Protein AF-A0A2H0ECZ4-F1 (afdb_monomer)

Nearest PDB structures (foldseek):
  2b0h-assembly1_A  TM=3.597E-01  e=2.717E+00  Mus musculus
  8j07-assembly1_3  TM=2.402E-01  e=1.948E+00  Homo sapiens

pLDDT: mean 87.74, std 18.05, range [35.03, 98.81]

Structure (mmCIF, N/CA/C/O backbone):
data_AF-A0A2H0ECZ4-F1
#
_entry.id   AF-A0A2H0ECZ4-F1
#
loop_
_atom_site.group_PDB
_atom_site.id
_atom_site.type_symbol
_atom_site.label_atom_id
_atom_site.label_alt_id
_atom_site.label_comp_id
_atom_site.label_asym_id
_atom_site.label_entity_id
_atom_site.label_seq_id
_atom_site.pdbx_PDB_ins_code
_atom_site.Cartn_x
_atom_site.Cartn_y
_atom_site.Cartn_z
_atom_site.occupancy
_atom_site.B_iso_or_equiv
_atom_site.auth_seq_id
_atom_site.auth_comp_id
_atom_site.auth_asym_id
_atom_site.auth_atom_id
_atom_site.pdbx_PDB_model_num
ATOM 1 N N . MET A 1 1 ? 67.655 -24.916 -6.427 1.00 37.91 1 MET A N 1
ATOM 2 C CA . MET A 1 1 ? 67.517 -23.651 -7.180 1.00 37.91 1 MET A CA 1
ATOM 3 C C . MET A 1 1 ? 66.169 -23.664 -7.877 1.00 37.91 1 MET A C 1
ATOM 5 O O . MET A 1 1 ? 65.792 -24.686 -8.427 1.00 37.91 1 MET A O 1
ATOM 9 N N . SER A 1 2 ? 65.439 -22.562 -7.736 1.00 39.56 2 SER A N 1
ATOM 10 C CA . SER A 1 2 ? 64.069 -22.314 -8.199 1.00 39.56 2 SER A CA 1
ATOM 11 C C . SER A 1 2 ? 63.880 -22.503 -9.713 1.00 39.56 2 SER A C 1
ATOM 13 O O . SER A 1 2 ? 64.784 -22.144 -10.469 1.00 39.56 2 SER A O 1
ATOM 15 N N . LYS A 1 3 ? 62.696 -22.973 -10.143 1.00 39.91 3 LYS A N 1
ATOM 16 C CA . LYS A 1 3 ? 61.715 -22.169 -10.910 1.00 39.91 3 LYS A CA 1
ATOM 17 C C . LYS A 1 3 ? 60.450 -22.973 -11.254 1.00 39.91 3 LYS A C 1
ATOM 19 O O . LYS A 1 3 ? 60.480 -23.941 -12.002 1.00 39.91 3 LYS A O 1
ATOM 24 N N . ILE A 1 4 ? 59.344 -22.500 -10.686 1.00 47.25 4 ILE A N 1
ATOM 25 C CA . ILE A 1 4 ? 57.951 -22.719 -11.090 1.00 47.25 4 ILE A CA 1
ATOM 26 C C . ILE A 1 4 ? 57.737 -22.130 -12.491 1.00 47.25 4 ILE A C 1
ATOM 28 O O . ILE A 1 4 ? 58.221 -21.028 -12.749 1.00 47.25 4 ILE A O 1
ATOM 32 N N . LEU A 1 5 ? 56.937 -22.780 -13.345 1.00 36.31 5 LEU A N 1
ATOM 33 C CA . LEU A 1 5 ? 56.118 -22.037 -14.304 1.00 36.31 5 LEU A CA 1
ATOM 34 C C . LEU A 1 5 ? 54.786 -22.742 -14.588 1.00 36.31 5 LEU A C 1
ATOM 36 O O . LEU A 1 5 ? 54.723 -23.871 -15.064 1.00 36.31 5 LEU A O 1
ATOM 40 N N . VAL A 1 6 ? 53.741 -22.015 -14.211 1.00 42.28 6 VAL A N 1
ATOM 41 C CA . VAL A 1 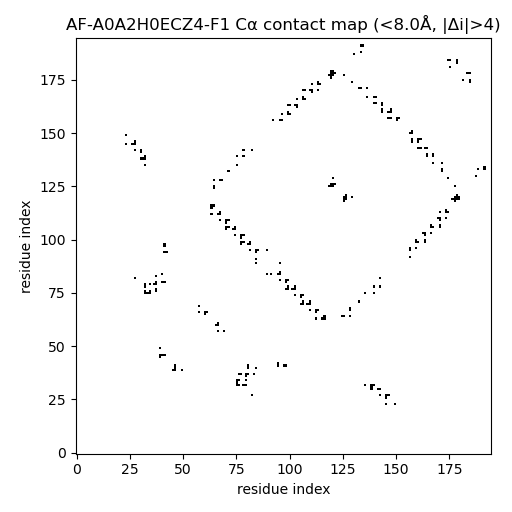6 ? 52.310 -22.279 -14.327 1.00 42.28 6 VAL A CA 1
ATOM 42 C C . VAL A 1 6 ? 51.869 -22.081 -15.774 1.00 42.28 6 VAL A C 1
ATOM 44 O O . VAL A 1 6 ? 52.218 -21.067 -16.371 1.00 42.28 6 VAL A O 1
ATOM 47 N N . LEU A 1 7 ? 51.048 -22.991 -16.301 1.00 35.03 7 LEU A N 1
ATOM 48 C CA . LEU A 1 7 ? 50.261 -22.785 -17.520 1.00 35.03 7 LEU A CA 1
ATOM 49 C C . LEU A 1 7 ? 48.980 -23.632 -17.452 1.00 35.03 7 LEU A C 1
ATOM 51 O O . LEU A 1 7 ? 48.907 -24.726 -17.997 1.00 35.03 7 LEU A O 1
ATOM 55 N N . VAL A 1 8 ? 47.960 -23.111 -16.768 1.00 40.06 8 VAL A N 1
ATOM 56 C CA . VAL A 1 8 ? 46.558 -23.434 -17.068 1.00 40.06 8 VAL A CA 1
ATOM 57 C C . VAL A 1 8 ? 45.810 -22.112 -17.086 1.00 40.06 8 VAL A C 1
ATOM 59 O O . VAL A 1 8 ? 45.436 -21.561 -16.054 1.00 40.06 8 VAL A O 1
ATOM 62 N N . SER A 1 9 ? 45.683 -21.563 -18.285 1.00 38.84 9 SER A N 1
ATOM 63 C CA . SER A 1 9 ? 44.844 -20.419 -18.588 1.00 38.84 9 SER A CA 1
ATOM 64 C C . SER A 1 9 ? 43.522 -20.900 -19.188 1.00 38.84 9 SER A C 1
ATOM 66 O O . SER A 1 9 ? 43.500 -21.793 -20.029 1.00 38.84 9 SER A O 1
ATOM 68 N N . LEU A 1 10 ? 42.452 -20.210 -18.777 1.00 40.28 10 LEU A N 1
ATOM 69 C CA . LEU A 1 10 ? 41.193 -19.998 -19.501 1.00 40.28 10 LEU A CA 1
ATOM 70 C C . LEU A 1 10 ? 40.242 -21.196 -19.640 1.00 40.28 10 LEU A C 1
ATOM 72 O O . LEU A 1 10 ? 40.351 -21.973 -20.578 1.00 40.28 10 LEU A O 1
ATOM 76 N N . LEU A 1 11 ? 39.231 -21.245 -18.759 1.00 39.47 11 LEU A N 1
ATOM 77 C CA . LEU A 1 11 ? 37.794 -21.337 -19.107 1.00 39.47 11 LEU A CA 1
ATOM 78 C C . LEU A 1 11 ? 36.940 -21.465 -17.827 1.00 39.47 11 LEU A C 1
ATOM 80 O O . LEU A 1 11 ? 36.331 -22.493 -17.555 1.00 39.47 11 LEU A O 1
ATOM 84 N N . ALA A 1 12 ? 36.901 -20.414 -17.008 1.00 44.50 12 ALA A N 1
ATOM 85 C CA . ALA A 1 12 ? 35.946 -20.325 -15.899 1.00 44.50 12 ALA A CA 1
ATOM 86 C C . ALA A 1 12 ? 35.629 -18.861 -15.565 1.00 44.50 12 ALA A C 1
ATOM 88 O O . ALA A 1 12 ? 35.718 -18.431 -14.422 1.00 44.50 12 ALA A O 1
ATOM 89 N N . ILE A 1 13 ? 35.299 -18.060 -16.577 1.00 49.16 13 ILE A N 1
ATOM 90 C CA . ILE A 1 13 ? 34.756 -16.715 -16.371 1.00 49.16 13 ILE A CA 1
ATOM 91 C C . ILE A 1 13 ? 33.494 -16.646 -17.219 1.00 49.16 13 ILE A C 1
ATOM 93 O O . ILE A 1 13 ? 33.558 -16.443 -18.425 1.00 49.16 13 ILE A O 1
ATOM 97 N N . GLY A 1 14 ? 32.351 -16.931 -16.602 1.00 45.91 14 GLY A N 1
ATOM 98 C CA . GLY A 1 14 ? 31.070 -16.910 -17.309 1.00 45.91 14 GLY A CA 1
ATOM 99 C C . GLY A 1 14 ? 29.890 -17.564 -16.597 1.00 45.91 14 GLY A C 1
ATOM 100 O O . GLY A 1 14 ? 28.790 -17.513 -17.128 1.00 45.91 14 GLY A O 1
ATOM 101 N N . PHE A 1 15 ? 30.072 -18.157 -15.411 1.00 47.41 15 PHE A N 1
ATOM 102 C CA . PHE A 1 15 ? 28.993 -18.884 -14.723 1.00 47.41 15 PHE A CA 1
ATOM 103 C C . PHE A 1 15 ? 28.692 -18.385 -13.303 1.00 47.41 15 PHE A C 1
ATOM 105 O O . PHE A 1 15 ? 28.334 -19.164 -12.432 1.00 47.41 15 PHE A O 1
ATOM 112 N N . TRP A 1 16 ? 28.871 -17.089 -13.040 1.00 46.25 16 TRP A N 1
ATOM 113 C CA . TRP A 1 16 ? 28.480 -16.494 -11.750 1.00 46.25 16 TRP A CA 1
ATOM 114 C C . TRP A 1 16 ? 27.462 -15.353 -11.881 1.00 46.25 16 TRP A C 1
ATOM 116 O O . TRP A 1 16 ? 26.845 -14.981 -10.893 1.00 46.25 16 TRP A O 1
ATOM 126 N N . ALA A 1 17 ? 27.217 -14.831 -13.089 1.00 43.97 17 ALA A N 1
ATOM 127 C CA . ALA A 1 17 ? 26.269 -13.730 -13.292 1.00 43.97 17 ALA A CA 1
ATOM 128 C C . ALA A 1 17 ? 24.815 -14.188 -13.533 1.00 43.97 17 ALA A C 1
ATOM 130 O O . ALA A 1 17 ? 23.900 -13.373 -13.481 1.00 43.97 17 ALA A O 1
ATOM 131 N N . THR A 1 18 ? 24.574 -15.478 -13.793 1.00 49.78 18 THR A N 1
ATOM 132 C CA . THR A 1 18 ? 23.226 -15.996 -14.093 1.00 49.78 18 THR A CA 1
ATOM 133 C C . THR A 1 18 ? 22.427 -16.381 -12.847 1.00 49.78 18 THR A C 1
ATOM 135 O O . THR A 1 18 ? 21.200 -16.379 -12.895 1.00 49.78 18 THR A O 1
ATOM 138 N N . THR A 1 19 ? 23.081 -16.682 -11.721 1.00 53.81 19 THR A N 1
ATOM 139 C CA . THR A 1 19 ? 22.397 -17.156 -10.506 1.00 53.81 19 THR A CA 1
ATOM 140 C C . THR A 1 19 ? 21.705 -16.028 -9.742 1.00 53.81 19 THR A C 1
ATOM 142 O O . THR A 1 19 ? 20.578 -16.213 -9.295 1.00 53.81 19 THR A O 1
ATOM 145 N N . ALA A 1 20 ? 22.310 -14.840 -9.649 1.00 53.06 20 ALA A N 1
ATOM 146 C CA . ALA A 1 20 ? 21.723 -13.706 -8.926 1.00 53.06 20 ALA A CA 1
ATOM 147 C C . ALA A 1 20 ? 20.396 -13.230 -9.547 1.00 53.06 20 ALA A C 1
ATOM 149 O O . ALA A 1 20 ? 19.421 -13.012 -8.832 1.00 53.06 20 ALA A O 1
ATOM 150 N N . SER A 1 21 ? 20.322 -13.148 -10.883 1.00 53.09 21 SER A N 1
ATOM 151 C CA . SER A 1 21 ? 19.085 -12.756 -11.575 1.00 53.09 21 SER A CA 1
ATOM 152 C C . SER A 1 21 ? 17.978 -13.806 -11.440 1.00 53.09 21 SER A C 1
ATOM 154 O O . SER A 1 21 ? 16.806 -13.438 -11.423 1.00 53.09 21 SER A O 1
ATOM 156 N N . ALA A 1 22 ? 18.327 -15.094 -11.343 1.00 51.78 22 ALA A N 1
ATOM 157 C CA . ALA A 1 22 ? 17.354 -16.165 -11.135 1.00 51.78 22 ALA A CA 1
ATOM 158 C C . ALA A 1 22 ? 16.812 -16.167 -9.695 1.00 51.78 22 ALA A C 1
ATOM 160 O O . ALA A 1 22 ? 15.609 -16.317 -9.503 1.00 51.78 22 ALA A O 1
ATOM 161 N N . LEU A 1 23 ? 17.670 -15.917 -8.699 1.00 52.53 23 LEU A N 1
ATOM 162 C CA . LEU A 1 23 ? 17.280 -15.823 -7.287 1.00 52.53 23 LEU A CA 1
ATOM 163 C C . LEU A 1 23 ? 16.403 -14.593 -7.004 1.00 52.53 23 LEU A C 1
ATOM 165 O O . LEU A 1 23 ? 15.364 -14.724 -6.359 1.00 52.53 23 LEU A O 1
ATOM 169 N N . ALA A 1 24 ? 16.757 -13.425 -7.551 1.00 51.59 24 ALA A N 1
ATOM 170 C CA . ALA A 1 24 ? 15.953 -12.208 -7.409 1.00 51.59 24 ALA A CA 1
ATOM 171 C C . ALA A 1 24 ? 14.570 -12.341 -8.078 1.00 51.59 24 ALA A C 1
ATOM 173 O O . ALA A 1 24 ? 13.565 -11.875 -7.545 1.00 51.59 24 ALA A O 1
ATOM 174 N N . GLN A 1 25 ? 14.502 -13.020 -9.230 1.00 48.91 25 GLN A N 1
ATOM 175 C CA . GLN A 1 25 ? 13.243 -13.284 -9.932 1.00 48.91 25 GLN A CA 1
ATOM 176 C C . GLN A 1 25 ? 12.386 -14.358 -9.238 1.00 48.91 25 GLN A C 1
ATOM 178 O O . GLN A 1 25 ? 11.159 -14.312 -9.318 1.00 48.91 25 GLN A O 1
ATOM 183 N N . GLU A 1 26 ? 12.997 -15.309 -8.524 1.00 51.41 26 GLU A N 1
ATOM 184 C CA . GLU A 1 26 ? 12.265 -16.272 -7.698 1.00 51.41 26 GLU A CA 1
ATOM 185 C C . GLU A 1 26 ? 11.648 -15.597 -6.458 1.00 51.41 26 GLU A C 1
ATOM 187 O O . GLU A 1 26 ? 10.490 -15.871 -6.130 1.00 51.41 26 GLU A O 1
ATOM 192 N N . GLN A 1 27 ? 12.376 -14.679 -5.810 1.00 50.38 27 GLN A N 1
ATOM 193 C CA . GLN A 1 27 ? 11.920 -13.954 -4.616 1.00 50.38 27 GLN A CA 1
ATOM 194 C C . GLN A 1 27 ? 10.741 -13.006 -4.883 1.00 50.38 27 GLN A C 1
ATOM 196 O O . GLN A 1 27 ? 9.752 -13.068 -4.151 1.00 50.38 27 GLN A O 1
ATOM 201 N N . THR A 1 28 ? 10.759 -12.198 -5.953 1.00 53.81 28 THR A N 1
ATOM 202 C CA . THR A 1 28 ? 9.617 -11.315 -6.279 1.00 53.81 28 THR A CA 1
ATOM 203 C C . THR A 1 28 ? 8.340 -12.104 -6.578 1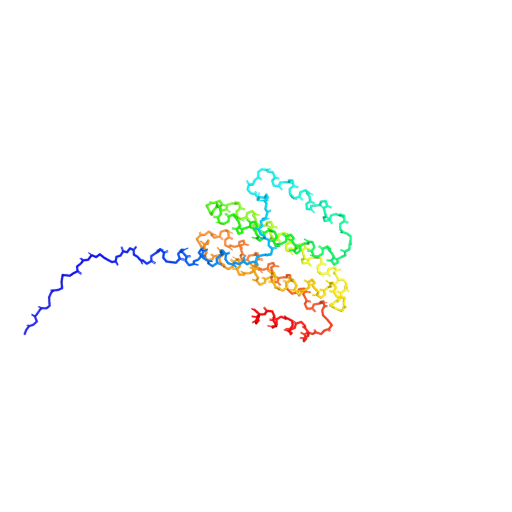.00 53.81 28 THR A C 1
ATOM 205 O O . THR A 1 28 ? 7.245 -11.703 -6.170 1.00 53.81 28 THR A O 1
ATOM 208 N N . SER A 1 29 ? 8.464 -13.261 -7.239 1.00 56.28 29 SER A N 1
ATOM 209 C CA . SER A 1 29 ? 7.317 -14.091 -7.623 1.00 56.28 29 SER A CA 1
ATOM 210 C C . SER A 1 29 ? 6.544 -14.649 -6.418 1.00 56.28 29 SER A C 1
ATOM 212 O O . SER A 1 29 ? 5.327 -14.824 -6.513 1.00 56.28 29 SER A O 1
ATOM 214 N N . LYS A 1 30 ? 7.196 -14.830 -5.259 1.00 73.12 30 LYS A N 1
ATOM 215 C CA . LYS A 1 30 ? 6.608 -15.462 -4.062 1.00 73.12 30 LYS A CA 1
ATOM 216 C C . LYS A 1 30 ? 5.829 -14.522 -3.141 1.00 73.12 30 LYS A C 1
ATOM 218 O O . LYS A 1 30 ? 5.093 -15.013 -2.289 1.00 73.12 30 LYS A O 1
ATOM 223 N N . VAL A 1 31 ? 5.932 -13.200 -3.311 1.00 85.56 31 VAL A N 1
ATOM 224 C CA . VAL A 1 31 ? 5.189 -12.259 -2.453 1.00 85.56 31 VAL A CA 1
ATOM 225 C C . VAL A 1 31 ? 3.688 -12.357 -2.745 1.00 85.56 31 VAL A C 1
ATOM 227 O O . VAL A 1 31 ? 3.242 -11.970 -3.831 1.00 85.56 31 VAL A O 1
ATOM 230 N N . ASP A 1 32 ? 2.909 -12.871 -1.792 1.00 91.69 32 ASP A N 1
ATOM 231 C CA . ASP A 1 32 ? 1.447 -12.923 -1.874 1.00 91.69 32 ASP A CA 1
ATOM 232 C C . ASP A 1 32 ? 0.825 -11.581 -1.462 1.00 91.69 32 ASP A C 1
ATOM 234 O O . ASP A 1 32 ? 0.823 -11.190 -0.295 1.00 91.69 32 ASP A O 1
ATOM 238 N N . LEU A 1 33 ? 0.261 -10.882 -2.445 1.00 93.75 33 LEU A N 1
ATOM 239 C CA . LEU A 1 33 ? -0.381 -9.579 -2.275 1.00 93.75 33 LEU A CA 1
ATOM 240 C C . LEU A 1 33 ? -1.892 -9.698 -2.020 1.00 93.75 33 LEU A C 1
ATOM 242 O O . LEU A 1 33 ? -2.565 -8.688 -1.834 1.00 93.75 33 LEU A O 1
ATOM 246 N N . GLY A 1 34 ? -2.446 -10.917 -1.978 1.00 90.81 34 GLY A N 1
ATOM 247 C CA . GLY A 1 34 ? -3.884 -11.152 -1.804 1.00 90.81 34 GLY A CA 1
ATOM 248 C C . GLY A 1 34 ? -4.706 -10.794 -3.044 1.00 90.81 34 GLY A C 1
ATOM 249 O O . GLY A 1 34 ? -5.921 -10.623 -2.960 1.00 90.81 34 GLY A O 1
ATOM 250 N N . VAL A 1 35 ? -4.039 -10.651 -4.192 1.00 94.31 35 VAL A N 1
ATOM 251 C CA . VAL A 1 35 ? -4.630 -10.339 -5.495 1.00 94.31 35 VAL A CA 1
ATOM 252 C C . 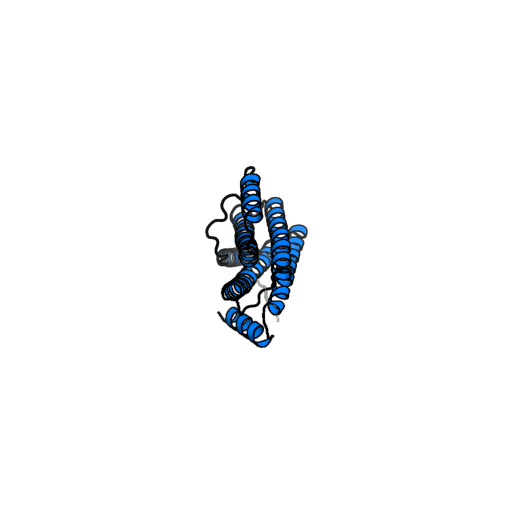VAL A 1 35 ? -4.002 -11.261 -6.532 1.00 94.31 35 VAL A C 1
ATOM 254 O O . VAL A 1 35 ? -2.843 -11.091 -6.900 1.00 94.31 35 VAL A O 1
ATOM 257 N N . GLU A 1 36 ? -4.779 -12.229 -7.017 1.00 89.38 36 GLU A N 1
ATOM 258 C CA . GLU A 1 36 ? -4.321 -13.199 -8.021 1.00 89.38 36 GLU A CA 1
ATOM 259 C C . GLU A 1 36 ? -4.057 -12.531 -9.379 1.00 89.38 36 GLU A C 1
ATOM 261 O O . GLU A 1 36 ? -3.064 -12.811 -10.050 1.00 89.38 36 GLU A O 1
ATOM 266 N N . ASN A 1 37 ? -4.936 -11.608 -9.787 1.00 92.31 37 ASN A N 1
ATOM 267 C CA . ASN A 1 37 ? -4.791 -10.873 -11.037 1.00 92.31 37 ASN A CA 1
ATOM 268 C C . ASN A 1 37 ? -5.314 -9.432 -10.903 1.00 92.31 37 ASN A C 1
ATOM 270 O O . ASN A 1 37 ? -6.514 -9.236 -10.698 1.00 92.31 37 ASN A O 1
ATOM 274 N N . PRO A 1 38 ? -4.459 -8.408 -11.083 1.00 94.31 38 PRO A N 1
ATOM 275 C CA . PRO A 1 38 ? -4.879 -7.010 -11.004 1.00 94.31 38 PRO A CA 1
ATOM 276 C C . PRO A 1 38 ? -5.727 -6.544 -12.203 1.00 94.31 38 PRO A C 1
ATOM 278 O O . PRO A 1 38 ? -6.270 -5.437 -12.181 1.00 94.31 38 PRO A O 1
ATOM 281 N N . GLY A 1 39 ? -5.853 -7.333 -13.272 1.00 95.06 39 GLY A N 1
ATOM 282 C CA . GLY A 1 39 ? -6.632 -6.976 -14.457 1.00 95.06 39 GLY A CA 1
ATOM 283 C C . GLY A 1 39 ? -5.972 -5.877 -15.297 1.00 95.06 39 GLY A C 1
ATOM 284 O O . GLY A 1 39 ? -4.842 -6.028 -15.757 1.00 95.06 39 GLY A O 1
ATOM 285 N N . ILE A 1 40 ? -6.692 -4.777 -15.558 1.00 94.31 40 ILE A N 1
ATOM 286 C CA . ILE A 1 40 ? -6.205 -3.687 -16.423 1.00 94.31 40 ILE A CA 1
ATOM 287 C C . ILE A 1 40 ? -5.041 -2.959 -15.741 1.00 94.31 40 ILE A C 1
ATOM 289 O O . ILE A 1 40 ? -5.218 -2.364 -14.680 1.00 94.31 40 ILE A O 1
ATOM 293 N N . LEU A 1 41 ? -3.876 -2.964 -16.392 1.00 96.81 41 LEU A N 1
ATOM 294 C CA . LEU A 1 41 ? -2.655 -2.327 -15.893 1.00 96.81 41 LEU A CA 1
ATOM 295 C C . LEU A 1 41 ? -2.554 -0.842 -16.291 1.00 96.81 41 LEU A C 1
ATOM 297 O O . LEU A 1 41 ? -3.088 -0.459 -17.335 1.00 96.81 41 LEU A O 1
ATOM 301 N N . PRO A 1 42 ? -1.788 -0.019 -15.545 1.00 92.81 42 PRO A N 1
ATOM 302 C CA . PRO A 1 42 ? -1.539 1.399 -15.853 1.00 92.81 42 PRO A CA 1
ATOM 303 C C . PRO A 1 42 ? -0.922 1.701 -17.226 1.00 92.81 42 PRO A C 1
ATOM 305 O O . PRO A 1 42 ? -0.958 2.854 -17.674 1.00 92.81 42 PRO A O 1
ATOM 308 N N . SER A 1 43 ? -0.347 0.682 -17.874 1.00 93.06 43 SER A N 1
ATOM 309 C CA . SER A 1 43 ? 0.204 0.723 -19.232 1.00 93.06 43 SER A CA 1
ATOM 310 C C . SER A 1 43 ? -0.856 0.565 -20.330 1.00 93.06 43 SER A C 1
ATOM 312 O O . SER A 1 43 ? -0.564 0.819 -21.497 1.00 93.06 43 SER A O 1
ATOM 314 N N . SER A 1 44 ? -2.076 0.147 -19.979 1.00 95.31 44 SER A N 1
ATOM 315 C CA . SER A 1 44 ? -3.191 -0.007 -20.913 1.00 95.31 44 SER A CA 1
ATOM 316 C C . SER A 1 44 ? -3.876 1.337 -21.193 1.00 95.31 44 SER A C 1
ATOM 318 O O . SER A 1 44 ? -4.140 2.092 -20.251 1.00 95.31 44 SER A O 1
ATOM 320 N N . PRO A 1 45 ? -4.273 1.622 -22.449 1.00 94.62 45 PRO A N 1
ATOM 321 C CA . PRO A 1 45 ? -5.034 2.827 -22.782 1.00 94.62 45 PRO A CA 1
ATOM 322 C C . PRO A 1 45 ? -6.413 2.865 -22.109 1.00 94.62 45 PRO A C 1
ATOM 324 O O . PRO A 1 45 ? -6.978 3.939 -21.946 1.00 94.62 45 PRO A O 1
ATOM 327 N N . PHE A 1 46 ? -6.947 1.719 -21.672 1.00 97.06 46 PHE A N 1
ATOM 328 C CA . PHE A 1 46 ? -8.249 1.619 -21.003 1.00 97.06 46 PHE A CA 1
ATOM 329 C C . PHE A 1 46 ? -8.166 1.705 -19.472 1.00 97.06 46 PHE A C 1
ATOM 331 O O . PHE A 1 46 ? -9.179 1.547 -18.791 1.00 97.06 46 PHE A O 1
ATOM 338 N N . TYR A 1 47 ? -6.986 1.976 -18.902 1.00 95.75 47 TYR A N 1
ATOM 339 C CA . TYR A 1 47 ? -6.804 2.061 -17.447 1.00 95.75 47 TYR A CA 1
ATOM 340 C C . TYR A 1 47 ? -7.690 3.130 -16.785 1.00 95.75 47 TYR A C 1
ATOM 342 O O . TYR A 1 47 ? -8.128 2.963 -15.647 1.00 95.75 47 TYR A O 1
ATOM 350 N N . PHE A 1 48 ? -8.040 4.195 -17.515 1.00 96.44 48 PHE A N 1
ATOM 351 C CA . PHE A 1 48 ? -8.948 5.234 -17.021 1.00 96.44 48 PHE A CA 1
ATOM 352 C C . PHE A 1 48 ? -10.322 4.681 -16.602 1.00 96.44 48 PHE A C 1
ATOM 354 O O . PHE A 1 48 ? -10.917 5.202 -15.662 1.00 96.44 48 PHE A O 1
ATOM 361 N N . LEU A 1 49 ? -10.814 3.605 -17.234 1.00 97.06 49 LEU A N 1
ATOM 362 C CA . LEU A 1 49 ? -12.075 2.959 -16.852 1.00 97.06 49 LEU A CA 1
ATOM 363 C C . LEU A 1 49 ? -11.979 2.326 -15.460 1.00 97.06 49 LEU A C 1
ATOM 365 O O . LEU A 1 49 ? -12.928 2.399 -14.675 1.00 97.06 49 LEU A O 1
ATOM 369 N N . LYS A 1 50 ? -10.818 1.742 -15.133 1.00 96.62 50 LYS A N 1
ATOM 370 C CA . LYS A 1 50 ? -10.548 1.173 -13.810 1.00 96.62 50 LYS A CA 1
ATOM 371 C C . LYS A 1 50 ? -10.537 2.272 -12.747 1.00 96.62 50 LYS A C 1
ATOM 373 O O . LYS A 1 50 ? -11.237 2.158 -11.744 1.00 96.62 50 LYS A O 1
ATOM 378 N N . GLU A 1 51 ? -9.820 3.368 -12.995 1.00 97.44 51 GLU A N 1
ATOM 379 C CA . GLU A 1 51 ? -9.773 4.517 -12.076 1.00 97.44 51 GLU A CA 1
ATOM 380 C C . GLU A 1 51 ? -11.136 5.203 -11.908 1.00 97.44 51 GLU A C 1
ATOM 382 O O . GLU A 1 51 ? -11.502 5.602 -10.797 1.00 97.44 51 GLU A O 1
ATOM 387 N N . TRP A 1 52 ? -11.929 5.294 -12.977 1.00 97.56 52 TRP A N 1
ATOM 388 C CA . TRP A 1 52 ? -13.293 5.816 -12.923 1.00 97.56 52 TRP A CA 1
ATOM 389 C C . TRP A 1 52 ? -14.199 4.946 -12.044 1.00 97.56 52 TRP A C 1
ATOM 391 O O . TRP A 1 52 ? -14.847 5.461 -11.130 1.00 97.56 52 TRP A O 1
ATOM 401 N N . ARG A 1 53 ? -14.174 3.617 -12.228 1.00 97.12 53 ARG A N 1
ATOM 402 C CA . ARG A 1 53 ? -14.919 2.677 -11.373 1.00 97.12 53 ARG A CA 1
ATOM 403 C C . ARG A 1 53 ? -14.491 2.773 -9.906 1.00 97.12 53 ARG A C 1
ATOM 405 O O . ARG A 1 53 ? -15.356 2.797 -9.025 1.00 97.12 53 ARG A O 1
ATOM 412 N N . ARG A 1 54 ? -13.183 2.844 -9.632 1.00 96.69 54 ARG A N 1
ATOM 413 C CA . ARG A 1 54 ? -12.653 3.033 -8.269 1.00 96.69 54 ARG A CA 1
ATOM 414 C C . ARG A 1 54 ? -13.179 4.338 -7.662 1.00 96.69 54 ARG A C 1
ATOM 416 O O . ARG A 1 54 ? -13.650 4.346 -6.531 1.00 96.69 54 ARG A O 1
ATOM 423 N N . SER A 1 55 ? -13.205 5.421 -8.439 1.00 96.88 55 SER A N 1
ATOM 424 C CA . SER A 1 55 ? -13.718 6.726 -7.998 1.00 96.88 55 SER A CA 1
ATOM 425 C C . SER A 1 55 ? -15.205 6.691 -7.645 1.00 96.88 55 SER A C 1
ATOM 427 O O . SER A 1 55 ? -15.578 7.164 -6.573 1.00 96.88 55 SER A O 1
ATOM 429 N N . ILE A 1 56 ? -16.039 6.071 -8.486 1.00 97.12 56 ILE A N 1
ATOM 430 C CA . ILE A 1 56 ? -17.469 5.864 -8.203 1.00 97.12 56 ILE A CA 1
ATOM 431 C C . ILE A 1 56 ? -17.650 5.048 -6.919 1.00 97.12 56 ILE A C 1
ATOM 433 O O . ILE A 1 56 ? -18.376 5.458 -6.016 1.00 97.12 56 ILE A O 1
ATOM 437 N N . THR A 1 57 ? -16.948 3.920 -6.801 1.00 96.50 57 THR A N 1
ATOM 438 C CA . THR A 1 57 ? -17.045 3.032 -5.629 1.00 96.50 57 THR A CA 1
ATOM 439 C C . THR A 1 57 ? -16.647 3.759 -4.338 1.00 96.50 57 THR A C 1
ATOM 441 O O . THR A 1 57 ? -17.342 3.664 -3.323 1.00 96.50 57 THR A O 1
ATOM 444 N N . ARG A 1 58 ? -15.576 4.563 -4.379 1.00 96.69 58 ARG A N 1
ATOM 445 C CA . ARG A 1 58 ? -15.142 5.401 -3.249 1.00 96.69 58 ARG A CA 1
ATOM 446 C C . ARG A 1 58 ? -16.148 6.495 -2.899 1.00 96.69 58 ARG A C 1
ATOM 448 O O . ARG A 1 58 ? -16.297 6.820 -1.719 1.00 96.69 58 ARG A O 1
ATOM 455 N N . PHE A 1 59 ? -16.816 7.080 -3.893 1.00 96.56 59 PHE A N 1
ATOM 456 C CA . PHE A 1 59 ? -17.817 8.126 -3.676 1.00 96.56 59 PHE A CA 1
ATOM 457 C C . PHE A 1 59 ? -19.037 7.582 -2.925 1.00 96.56 59 PHE A C 1
ATOM 459 O O . PHE A 1 59 ? -19.450 8.169 -1.929 1.00 96.56 59 PHE A O 1
ATOM 466 N N . PHE A 1 60 ? -19.551 6.420 -3.336 1.00 97.25 60 PHE A N 1
ATOM 467 C CA . PHE A 1 60 ? -20.733 5.809 -2.718 1.00 97.25 60 PHE A CA 1
ATOM 468 C C . PHE A 1 60 ? -20.444 5.036 -1.418 1.00 97.25 60 PHE A C 1
ATOM 470 O O . PHE A 1 60 ? -21.369 4.737 -0.665 1.00 97.25 60 PHE A O 1
ATOM 477 N N . THR A 1 61 ? -19.178 4.750 -1.097 1.00 96.94 61 THR A N 1
ATOM 478 C CA . THR A 1 61 ? -18.804 4.178 0.207 1.00 96.94 61 THR A CA 1
ATOM 479 C C . THR A 1 61 ? -18.802 5.258 1.295 1.00 96.94 61 THR A C 1
ATOM 481 O O . THR A 1 61 ? -17.888 6.088 1.372 1.00 96.94 61 THR A O 1
ATOM 484 N N . THR A 1 62 ? -19.827 5.245 2.152 1.00 95.69 62 THR A N 1
ATOM 485 C CA . THR A 1 62 ? -20.031 6.233 3.230 1.00 95.69 62 THR A CA 1
ATOM 486 C C . THR A 1 62 ? -19.560 5.764 4.607 1.00 95.69 62 THR A C 1
ATOM 488 O O . THR A 1 62 ? -19.172 6.593 5.425 1.00 95.69 62 THR A O 1
ATOM 491 N N . ASN A 1 63 ? -19.563 4.455 4.878 1.00 96.88 63 ASN A N 1
ATOM 492 C CA . ASN A 1 63 ? -19.107 3.917 6.161 1.00 96.88 63 ASN A CA 1
ATOM 493 C C . ASN A 1 63 ? -17.577 4.103 6.313 1.00 96.88 63 ASN A C 1
ATOM 495 O O . ASN A 1 63 ? -16.847 3.629 5.441 1.00 96.88 63 ASN A O 1
ATOM 499 N N . PRO A 1 64 ? -17.081 4.733 7.399 1.00 96.56 64 PRO A N 1
ATOM 500 C CA . PRO A 1 64 ? -15.656 5.042 7.561 1.00 96.56 64 PRO A CA 1
ATOM 501 C C . PRO A 1 64 ? -14.731 3.820 7.540 1.00 96.56 64 PRO A C 1
ATOM 503 O O . PRO A 1 64 ? -13.737 3.830 6.817 1.00 96.56 64 PRO A O 1
ATOM 506 N N . VAL A 1 65 ? -15.085 2.748 8.261 1.00 97.38 65 VAL A N 1
ATOM 507 C CA . VAL A 1 65 ? -14.288 1.508 8.310 1.00 97.38 65 VAL A CA 1
ATOM 508 C C . VAL A 1 65 ? -14.234 0.859 6.931 1.00 97.38 65 VAL A C 1
ATOM 510 O O . VAL A 1 65 ? -13.153 0.581 6.423 1.00 97.38 65 VAL A O 1
ATOM 513 N N . LYS A 1 66 ? -15.391 0.705 6.270 1.00 97.81 66 LYS A N 1
ATOM 514 C CA . LYS A 1 66 ? -15.456 0.153 4.906 1.00 97.81 66 LYS A CA 1
ATOM 515 C C . LYS A 1 66 ? -14.692 1.009 3.902 1.00 97.81 66 LYS A C 1
ATOM 517 O O . LYS A 1 66 ? -14.193 0.489 2.913 1.00 97.81 66 LYS A O 1
ATOM 522 N N . LYS A 1 67 ? -14.614 2.322 4.125 1.00 97.94 67 LYS A N 1
ATOM 523 C CA . LYS A 1 67 ? -13.869 3.233 3.256 1.00 97.94 67 LYS A CA 1
ATOM 524 C C . LYS A 1 67 ? -12.362 3.057 3.411 1.00 97.94 67 LYS A C 1
ATOM 526 O O . LYS A 1 67 ? -11.670 3.053 2.402 1.00 97.94 67 LYS A O 1
ATOM 531 N N . ALA A 1 68 ? -11.868 2.878 4.635 1.00 98.19 68 ALA A N 1
ATOM 532 C CA . ALA A 1 68 ? -10.470 2.527 4.873 1.00 98.19 68 ALA A CA 1
ATOM 533 C C . ALA A 1 68 ? -10.140 1.131 4.314 1.00 98.19 68 ALA A C 1
ATOM 535 O O . ALA A 1 68 ? -9.151 0.976 3.606 1.00 98.19 68 ALA A O 1
ATOM 536 N N . GLU A 1 69 ? -11.016 0.143 4.523 1.00 98.19 69 GLU A N 1
ATOM 537 C CA . GLU A 1 69 ? -10.859 -1.198 3.941 1.00 98.19 69 GLU A CA 1
ATOM 538 C C . GLU A 1 69 ? -10.845 -1.162 2.404 1.00 98.19 69 GLU A C 1
ATOM 540 O O . GLU A 1 69 ? -10.041 -1.843 1.773 1.00 98.19 69 GLU A O 1
ATOM 545 N N . LEU A 1 70 ? -11.683 -0.325 1.783 1.00 98.44 70 LEU A N 1
ATOM 546 C CA . LEU A 1 70 ? -11.678 -0.118 0.336 1.00 98.44 70 LEU A CA 1
ATOM 547 C C . LEU A 1 70 ? -10.339 0.448 -0.161 1.00 98.44 70 LEU A C 1
ATOM 549 O O . LEU A 1 70 ? -9.829 -0.035 -1.170 1.00 98.44 70 LEU A O 1
ATOM 553 N N . GLU A 1 71 ? -9.768 1.446 0.520 1.00 98.50 71 GLU A N 1
ATOM 554 C CA . GLU A 1 71 ? -8.461 1.997 0.133 1.00 98.50 71 GLU A CA 1
ATOM 555 C C . GLU A 1 71 ? -7.331 0.975 0.346 1.00 98.50 71 GLU A C 1
ATOM 557 O O . GLU A 1 71 ? -6.435 0.919 -0.491 1.00 98.50 71 GLU A O 1
ATOM 562 N N . LEU A 1 72 ? -7.394 0.129 1.386 1.00 98.62 72 LEU A N 1
ATOM 563 C CA . LEU A 1 72 ? -6.438 -0.969 1.596 1.00 98.62 72 LEU A CA 1
ATOM 564 C C . LEU A 1 72 ? -6.532 -2.030 0.488 1.00 98.62 72 LEU A C 1
ATOM 566 O O . LEU A 1 72 ? -5.514 -2.457 -0.048 1.00 98.62 72 LEU A O 1
ATOM 570 N N . ASN A 1 73 ? -7.744 -2.424 0.092 1.00 98.31 73 ASN A N 1
ATOM 571 C CA . ASN A 1 73 ? -7.936 -3.352 -1.027 1.00 98.31 73 ASN A CA 1
ATOM 572 C C . ASN A 1 73 ? -7.395 -2.767 -2.339 1.00 98.31 73 ASN A C 1
ATOM 574 O O . ASN A 1 73 ? -6.777 -3.470 -3.137 1.00 98.31 73 ASN A O 1
ATOM 578 N N . GLU A 1 74 ? -7.591 -1.467 -2.555 1.00 98.44 74 GLU A N 1
ATOM 579 C CA . GLU A 1 74 ? -7.006 -0.772 -3.696 1.00 98.44 74 GLU A CA 1
ATOM 580 C C . GLU A 1 74 ? -5.470 -0.725 -3.623 1.00 98.44 74 GLU A C 1
ATOM 582 O O . GLU A 1 74 ? -4.826 -0.853 -4.665 1.00 98.44 74 GLU A O 1
ATOM 587 N N . ALA A 1 75 ? -4.878 -0.613 -2.429 1.00 98.69 75 ALA A N 1
ATOM 588 C CA . ALA A 1 75 ? -3.427 -0.684 -2.237 1.00 98.69 75 ALA A CA 1
ATOM 589 C C . ALA A 1 75 ? -2.883 -2.051 -2.648 1.00 98.69 75 ALA A C 1
ATOM 591 O O . ALA A 1 75 ? -1.914 -2.114 -3.405 1.00 98.69 75 ALA A O 1
ATOM 592 N N . ASN A 1 76 ? -3.557 -3.129 -2.233 1.00 98.69 76 ASN A N 1
ATOM 593 C CA . ASN A 1 76 ? -3.214 -4.498 -2.621 1.00 98.69 76 ASN A CA 1
ATOM 594 C C . ASN A 1 76 ? -3.270 -4.668 -4.148 1.00 98.69 76 ASN A C 1
ATOM 596 O O . ASN A 1 76 ? -2.344 -5.202 -4.759 1.00 98.69 76 ASN A O 1
ATOM 600 N N . GLU A 1 77 ? -4.325 -4.158 -4.798 1.00 98.50 77 GLU A N 1
ATOM 601 C CA . GLU A 1 77 ? -4.422 -4.191 -6.260 1.00 98.50 77 GLU A CA 1
ATOM 602 C C . GLU A 1 77 ? -3.303 -3.390 -6.933 1.00 98.50 77 GLU A C 1
ATOM 604 O O . GLU A 1 77 ? -2.749 -3.847 -7.929 1.00 98.50 77 GLU A O 1
ATOM 609 N N . ARG A 1 78 ? -2.957 -2.204 -6.420 1.00 98.56 78 ARG A N 1
ATOM 610 C CA . ARG A 1 78 ? -1.888 -1.369 -6.989 1.00 98.56 78 ARG A CA 1
ATOM 611 C C . ARG A 1 78 ? -0.509 -2.001 -6.788 1.00 98.56 78 ARG A C 1
ATOM 613 O O . ARG A 1 78 ? 0.293 -1.976 -7.717 1.00 98.56 78 ARG A O 1
ATOM 620 N N . ALA A 1 79 ? -0.246 -2.625 -5.642 1.00 98.62 79 ALA A N 1
ATOM 621 C CA . ALA A 1 79 ? 0.961 -3.422 -5.433 1.00 98.62 79 ALA A CA 1
ATOM 622 C C . ALA A 1 79 ? 1.034 -4.578 -6.448 1.00 98.62 79 ALA A C 1
ATOM 624 O O . ALA A 1 79 ? 2.069 -4.789 -7.082 1.00 98.62 79 ALA A O 1
ATOM 625 N N . ALA A 1 80 ? -0.086 -5.268 -6.687 1.00 98.31 80 ALA A N 1
ATOM 626 C CA . ALA A 1 80 ? -0.161 -6.333 -7.683 1.00 98.31 80 ALA A CA 1
ATOM 627 C C . ALA A 1 80 ? 0.005 -5.818 -9.122 1.00 98.31 80 ALA A C 1
ATOM 629 O O . ALA A 1 80 ? 0.617 -6.497 -9.941 1.00 98.31 80 ALA A O 1
ATOM 630 N N . GLU A 1 81 ? -0.475 -4.613 -9.448 1.00 98.50 81 GLU A N 1
ATOM 631 C CA . GLU A 1 81 ? -0.206 -3.958 -10.736 1.00 98.50 81 GLU A CA 1
ATOM 632 C C . GLU A 1 81 ? 1.292 -3.690 -10.937 1.00 98.50 81 GLU A C 1
ATOM 634 O O . GLU A 1 81 ? 1.805 -3.947 -12.027 1.00 98.50 81 GLU A O 1
ATOM 639 N N . ILE A 1 82 ? 1.994 -3.205 -9.903 1.00 98.44 82 ILE A N 1
ATOM 640 C CA . ILE A 1 82 ? 3.446 -2.965 -9.940 1.00 98.44 82 ILE A CA 1
ATOM 641 C C . ILE A 1 82 ? 4.183 -4.284 -10.176 1.00 98.44 82 ILE A C 1
ATOM 643 O O . ILE A 1 82 ? 4.952 -4.380 -11.133 1.00 98.44 82 ILE A O 1
ATOM 647 N N . LYS A 1 83 ? 3.895 -5.311 -9.362 1.00 97.38 83 LYS A N 1
ATOM 648 C CA . LYS A 1 83 ? 4.466 -6.657 -9.518 1.00 97.38 83 LYS A CA 1
ATOM 649 C C . LYS A 1 83 ? 4.207 -7.198 -10.924 1.00 97.38 83 LYS A C 1
ATOM 651 O O . LYS A 1 83 ? 5.127 -7.615 -11.614 1.00 97.38 83 LYS A O 1
ATOM 656 N N . LYS A 1 84 ? 2.969 -7.103 -11.419 1.00 97.00 84 LYS A N 1
ATOM 657 C CA . LYS A 1 84 ? 2.621 -7.626 -12.744 1.00 97.00 84 LYS A CA 1
ATOM 658 C C . LYS A 1 84 ? 3.340 -6.904 -13.882 1.00 97.00 84 LYS A C 1
ATOM 660 O O . LYS A 1 84 ? 3.704 -7.537 -14.875 1.00 97.00 84 LYS A O 1
ATOM 665 N N . LEU A 1 85 ? 3.519 -5.587 -13.778 1.00 97.06 85 LEU A N 1
ATOM 666 C CA . LEU A 1 85 ? 4.290 -4.813 -14.751 1.00 97.06 85 LEU A CA 1
ATOM 667 C C . LEU A 1 85 ? 5.769 -5.193 -14.723 1.00 97.06 85 LEU A C 1
ATOM 669 O O . LEU A 1 85 ? 6.367 -5.326 -15.787 1.00 97.06 85 LEU A O 1
ATOM 673 N N . GLU A 1 86 ? 6.334 -5.401 -13.538 1.00 95.88 86 GLU A N 1
ATOM 674 C CA . GLU A 1 86 ? 7.707 -5.876 -13.393 1.00 95.88 86 GLU A CA 1
ATOM 675 C C . GLU A 1 86 ? 7.899 -7.278 -13.994 1.00 95.88 86 GLU A C 1
ATOM 677 O O . GLU A 1 86 ? 8.859 -7.487 -14.732 1.00 95.88 86 GLU A O 1
ATOM 682 N N . GLU A 1 87 ? 6.960 -8.201 -13.785 1.00 94.44 87 GLU A N 1
ATOM 683 C CA . GLU A 1 87 ? 7.022 -9.555 -14.349 1.00 94.44 87 GLU A CA 1
ATOM 684 C C . GLU A 1 87 ? 6.885 -9.572 -15.879 1.00 94.44 87 GLU A C 1
ATOM 686 O O . GLU A 1 87 ? 7.580 -10.311 -16.575 1.00 94.44 87 GLU A O 1
ATOM 691 N N . THR A 1 88 ? 5.942 -8.795 -16.420 1.00 94.94 88 THR A N 1
ATOM 692 C CA . THR A 1 88 ? 5.532 -8.916 -17.833 1.00 94.94 88 THR A CA 1
ATOM 693 C C . THR A 1 88 ? 6.178 -7.894 -18.758 1.00 94.94 88 THR A C 1
ATOM 695 O O . THR A 1 88 ? 6.219 -8.099 -19.972 1.00 94.94 88 THR A O 1
ATOM 698 N N . ALA A 1 89 ? 6.666 -6.781 -18.216 1.00 94.31 89 ALA A N 1
ATOM 699 C CA . ALA A 1 89 ? 7.258 -5.695 -18.981 1.00 94.31 89 ALA A CA 1
ATOM 700 C C . ALA A 1 89 ? 8.319 -4.924 -18.164 1.00 94.31 89 ALA A C 1
ATOM 702 O O . ALA A 1 89 ? 8.211 -3.700 -18.043 1.00 94.31 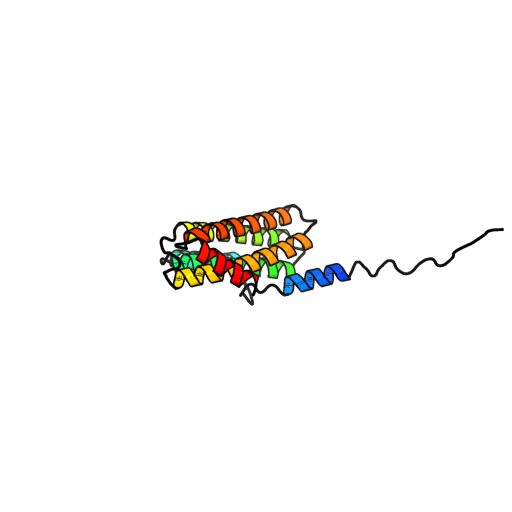89 ALA A O 1
ATOM 703 N N . PRO A 1 90 ? 9.376 -5.592 -17.654 1.00 94.62 90 PRO A N 1
ATOM 704 C CA . PRO A 1 90 ? 10.377 -4.975 -16.773 1.00 94.62 90 PRO A CA 1
ATOM 705 C C . PRO A 1 90 ? 11.127 -3.799 -17.415 1.00 94.62 90 PRO A C 1
ATOM 707 O O . PRO A 1 90 ? 11.627 -2.929 -16.714 1.00 94.62 90 PRO A O 1
ATOM 710 N N . SER A 1 91 ? 11.192 -3.738 -18.749 1.00 94.88 91 SER A N 1
ATOM 711 C CA . SER A 1 91 ? 11.802 -2.623 -19.482 1.00 94.88 91 SER A CA 1
ATOM 712 C C . SER A 1 91 ? 10.920 -1.372 -19.557 1.00 94.88 91 SER A C 1
ATOM 714 O O . SER A 1 91 ? 11.408 -0.300 -19.910 1.00 94.88 91 SER A O 1
ATOM 716 N N . LYS A 1 92 ? 9.625 -1.461 -19.218 1.00 95.81 92 LYS A N 1
ATOM 717 C CA . LYS A 1 92 ? 8.697 -0.320 -19.214 1.00 95.81 92 LYS A CA 1
ATOM 718 C C . LYS A 1 92 ? 8.787 0.455 -17.899 1.00 95.81 92 LYS A C 1
ATOM 720 O O . LYS A 1 92 ? 7.795 0.584 -17.181 1.00 95.81 92 LYS A O 1
ATOM 725 N N . ILE A 1 93 ? 9.969 1.000 -17.616 1.00 97.00 93 ILE A N 1
ATOM 726 C CA . ILE A 1 93 ? 10.275 1.729 -16.375 1.00 97.00 93 ILE A CA 1
ATOM 727 C C . ILE A 1 93 ? 9.258 2.841 -16.105 1.00 97.00 93 ILE A C 1
ATOM 729 O O . ILE A 1 93 ? 8.732 2.923 -15.004 1.00 97.00 93 ILE A O 1
ATOM 733 N N . GLU A 1 94 ? 8.870 3.626 -17.113 1.00 96.38 94 GLU A N 1
ATOM 734 C CA . GLU A 1 94 ? 7.853 4.677 -16.948 1.00 96.38 94 GLU A CA 1
ATOM 735 C C . GLU A 1 94 ? 6.491 4.143 -16.477 1.00 96.38 94 GLU A C 1
ATOM 737 O O . GLU A 1 94 ? 5.816 4.778 -15.664 1.00 96.38 94 GLU A O 1
ATOM 742 N N . ALA A 1 95 ? 6.078 2.964 -16.955 1.00 97.00 95 ALA A N 1
ATOM 743 C CA . ALA A 1 95 ? 4.819 2.352 -16.542 1.00 97.00 95 ALA A CA 1
ATOM 744 C C . ALA A 1 95 ? 4.885 1.861 -15.091 1.00 97.00 95 ALA A C 1
ATOM 746 O O . ALA A 1 95 ? 3.918 2.044 -14.351 1.00 97.00 95 ALA A O 1
ATOM 747 N N . ILE A 1 96 ? 6.020 1.283 -14.685 1.00 98.31 96 ILE A N 1
ATOM 748 C CA . ILE A 1 96 ? 6.269 0.851 -13.304 1.00 98.31 96 ILE A CA 1
ATOM 749 C C . ILE A 1 96 ? 6.306 2.078 -12.388 1.00 98.31 96 ILE A C 1
ATOM 751 O O . ILE A 1 96 ? 5.559 2.133 -11.419 1.00 98.31 96 ILE A O 1
ATOM 755 N N . THR A 1 97 ? 7.055 3.122 -12.750 1.00 98.19 97 THR A N 1
ATOM 756 C CA . THR A 1 97 ? 7.106 4.400 -12.022 1.00 98.19 97 THR A CA 1
ATOM 757 C C . THR A 1 97 ? 5.716 5.012 -11.852 1.00 98.19 97 THR A C 1
ATOM 759 O O . THR A 1 97 ? 5.349 5.449 -10.759 1.00 98.19 97 THR A O 1
ATOM 762 N N . LYS A 1 98 ? 4.897 5.014 -12.910 1.00 97.38 98 LYS A N 1
ATOM 763 C CA . LYS A 1 98 ? 3.504 5.472 -12.842 1.00 97.38 98 LYS A CA 1
ATOM 764 C C . LYS A 1 98 ? 2.673 4.619 -11.880 1.00 97.38 98 LYS A C 1
ATOM 766 O O . LYS A 1 98 ? 1.910 5.186 -11.102 1.00 97.38 98 LYS A O 1
ATOM 771 N N . ALA A 1 99 ? 2.813 3.294 -11.916 1.00 98.56 99 ALA A N 1
ATOM 772 C CA . ALA A 1 99 ? 2.128 2.381 -11.001 1.00 98.56 99 ALA A CA 1
ATOM 773 C C . ALA A 1 99 ? 2.550 2.608 -9.534 1.00 98.56 99 ALA A C 1
ATOM 775 O O . ALA A 1 99 ? 1.694 2.659 -8.651 1.00 98.56 99 ALA A O 1
ATOM 776 N N . THR A 1 100 ? 3.834 2.864 -9.279 1.00 98.75 100 THR A N 1
ATOM 777 C CA . THR A 1 100 ? 4.360 3.205 -7.948 1.00 98.75 100 THR A CA 1
ATOM 778 C C . THR A 1 100 ? 3.816 4.542 -7.439 1.00 98.75 100 THR A C 1
ATOM 780 O O . THR A 1 100 ? 3.341 4.624 -6.308 1.00 98.75 100 THR A O 1
ATOM 783 N N . ASN A 1 101 ? 3.772 5.581 -8.278 1.00 98.50 101 ASN A N 1
ATOM 784 C CA . ASN A 1 101 ? 3.150 6.864 -7.914 1.00 98.50 101 ASN A CA 1
ATOM 785 C C . ASN A 1 101 ? 1.656 6.702 -7.603 1.00 98.50 101 ASN A C 1
ATOM 787 O O . ASN A 1 101 ? 1.125 7.265 -6.646 1.00 98.50 101 ASN A O 1
ATOM 791 N N . ASN A 1 102 ? 0.976 5.897 -8.412 1.00 98.44 102 ASN A N 1
ATOM 792 C CA . ASN A 1 102 ? -0.40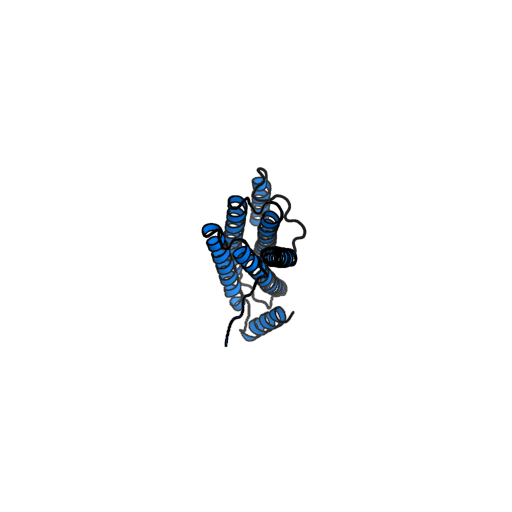9 5.517 -8.213 1.00 98.44 102 ASN A CA 1
ATOM 793 C C . ASN A 1 102 ? -0.618 4.848 -6.844 1.00 98.44 102 ASN A C 1
ATOM 795 O O . ASN A 1 102 ? -1.604 5.158 -6.173 1.00 98.44 102 ASN A O 1
ATOM 799 N N . TYR A 1 103 ? 0.265 3.933 -6.445 1.00 98.81 103 TYR A N 1
ATOM 800 C CA . TYR A 1 103 ? 0.237 3.290 -5.132 1.00 98.81 103 TYR A CA 1
ATOM 801 C C . TYR A 1 103 ? 0.429 4.311 -4.003 1.00 98.81 103 TYR A C 1
ATOM 803 O O . TYR A 1 103 ? -0.411 4.387 -3.110 1.00 98.81 103 TYR A O 1
ATOM 811 N N . GLN A 1 104 ? 1.446 5.175 -4.090 1.00 98.81 104 GLN A N 1
ATOM 812 C CA . GLN A 1 104 ? 1.709 6.220 -3.087 1.00 98.81 104 GLN A CA 1
ATOM 813 C C . GLN A 1 104 ? 0.487 7.119 -2.843 1.00 98.81 104 GLN A C 1
ATOM 815 O O . GLN A 1 104 ? 0.115 7.379 -1.702 1.00 98.81 104 GLN A O 1
ATOM 820 N N . GLN A 1 105 ? -0.188 7.559 -3.910 1.00 98.62 105 GLN A N 1
ATOM 821 C CA . GLN A 1 105 ? -1.394 8.385 -3.793 1.00 98.62 105 GLN A CA 1
ATOM 822 C C . GLN A 1 105 ? -2.550 7.664 -3.091 1.00 98.62 105 GLN A C 1
ATOM 824 O O . GLN A 1 105 ? -3.377 8.306 -2.444 1.00 98.62 105 GLN A O 1
ATOM 829 N N . ASN A 1 106 ? -2.668 6.349 -3.269 1.00 98.75 106 ASN A N 1
ATOM 830 C CA . ASN A 1 106 ? -3.668 5.550 -2.572 1.00 98.75 106 ASN A CA 1
ATOM 831 C C . ASN A 1 106 ? -3.286 5.320 -1.104 1.00 98.75 106 ASN A C 1
ATOM 833 O O . ASN A 1 106 ? -4.163 5.445 -0.256 1.00 98.75 106 ASN A O 1
ATOM 837 N N . MET A 1 107 ? -2.005 5.112 -0.792 1.00 98.75 107 MET A N 1
ATOM 838 C CA . MET A 1 107 ? -1.534 5.039 0.594 1.00 98.75 107 MET A CA 1
ATOM 839 C C . MET A 1 107 ? -1.785 6.339 1.361 1.00 98.75 107 MET A C 1
ATOM 841 O O . MET A 1 107 ? -2.252 6.293 2.493 1.00 98.75 107 MET A O 1
ATOM 845 N N . GLU A 1 108 ? -1.600 7.499 0.726 1.00 98.62 108 GLU A N 1
ATOM 846 C CA . GLU A 1 108 ? -1.956 8.790 1.332 1.00 98.62 108 GLU A CA 1
ATOM 847 C C . GLU A 1 108 ? -3.460 8.880 1.643 1.00 98.62 108 GLU A C 1
ATOM 849 O O . GLU A 1 108 ? -3.866 9.335 2.712 1.00 98.62 108 GLU A O 1
ATOM 854 N N . ARG A 1 109 ? -4.317 8.397 0.732 1.00 98.50 109 ARG A N 1
ATOM 855 C CA . ARG A 1 109 ? -5.762 8.335 0.994 1.00 98.50 109 ARG A CA 1
ATOM 856 C C . ARG A 1 109 ? -6.081 7.380 2.135 1.00 98.50 109 ARG A C 1
ATOM 858 O O . ARG A 1 109 ? -6.897 7.739 2.978 1.00 98.50 109 ARG A O 1
ATOM 865 N N . LEU A 1 110 ? -5.471 6.195 2.156 1.00 98.62 110 LEU A N 1
ATOM 866 C CA . LEU A 1 110 ? -5.646 5.208 3.219 1.00 98.62 110 LEU A CA 1
ATOM 867 C C . LEU A 1 110 ? -5.268 5.808 4.576 1.00 98.62 110 LEU A C 1
ATOM 869 O O . LEU A 1 110 ? -6.089 5.770 5.491 1.00 98.62 110 LEU A O 1
ATOM 873 N N . ARG A 1 111 ? -4.097 6.447 4.671 1.00 98.44 111 ARG A N 1
ATOM 874 C CA . ARG A 1 111 ? -3.636 7.178 5.858 1.00 98.44 111 ARG A CA 1
ATOM 875 C C . ARG A 1 111 ? -4.683 8.184 6.330 1.00 98.44 111 ARG A C 1
ATOM 877 O O . ARG A 1 111 ? -5.175 8.078 7.449 1.00 98.44 111 ARG A O 1
ATOM 884 N N . ALA A 1 112 ? -5.140 9.058 5.433 1.00 98.00 112 ALA A N 1
ATOM 885 C CA . ALA A 1 112 ? -6.165 10.052 5.746 1.00 98.00 112 ALA A CA 1
ATOM 886 C C . ALA A 1 112 ? -7.508 9.433 6.190 1.00 98.00 112 ALA A C 1
ATOM 888 O O . ALA A 1 112 ? -8.247 10.038 6.969 1.00 98.00 112 ALA A O 1
ATOM 889 N N . ARG A 1 113 ? -7.870 8.230 5.711 1.00 97.25 113 ARG A N 1
ATOM 890 C CA . ARG A 1 113 ? -9.063 7.512 6.204 1.00 97.25 113 ARG A CA 1
ATOM 891 C C . ARG A 1 113 ? -8.866 6.967 7.612 1.00 97.25 113 ARG A C 1
ATOM 893 O O . ARG A 1 113 ? -9.820 7.009 8.385 1.00 97.25 113 ARG A O 1
ATOM 900 N N . LEU A 1 114 ? -7.674 6.474 7.930 1.00 96.94 114 LEU A N 1
ATOM 901 C CA . LEU A 1 114 ? -7.338 5.962 9.258 1.00 96.94 114 LEU A CA 1
ATOM 902 C C . LEU A 1 114 ? -7.277 7.088 10.291 1.00 96.94 114 LEU A C 1
ATOM 904 O O . LEU A 1 114 ? -7.836 6.926 11.369 1.00 96.94 114 LEU A O 1
ATOM 908 N N . GLU A 1 115 ? -6.702 8.242 9.947 1.00 95.44 115 GLU A N 1
ATOM 909 C CA . GLU A 1 115 ? -6.702 9.442 10.801 1.00 95.44 115 GLU A CA 1
ATOM 910 C C . GLU A 1 115 ? -8.128 9.891 11.164 1.00 95.44 115 GLU A C 1
ATOM 912 O O . GLU A 1 115 ? -8.416 10.288 12.291 1.00 95.44 115 GLU A O 1
ATOM 917 N N . GLN A 1 116 ? -9.053 9.815 10.203 1.00 93.81 116 GLN A N 1
ATOM 918 C CA . GLN A 1 116 ? -10.454 10.214 10.387 1.00 93.81 116 GLN A CA 1
ATOM 919 C C . GLN A 1 116 ? -11.296 9.154 11.114 1.00 93.81 116 GLN A C 1
ATOM 921 O O . GLN A 1 116 ? -12.466 9.405 11.436 1.00 93.81 116 GLN A O 1
ATOM 926 N N . LEU A 1 117 ? -10.747 7.961 11.350 1.00 94.25 117 LEU A N 1
ATOM 927 C CA . LEU A 1 117 ? -11.478 6.854 11.939 1.00 94.25 117 LEU A CA 1
ATOM 928 C C . LEU A 1 117 ? -11.578 7.026 13.457 1.00 94.25 117 LEU A C 1
ATOM 930 O O . LEU A 1 117 ? -10.619 6.839 14.192 1.00 94.25 117 LEU A O 1
ATOM 934 N N . LYS A 1 118 ? -12.778 7.351 13.943 1.00 91.88 118 LYS A N 1
ATOM 935 C CA . LYS A 1 118 ? -13.028 7.582 15.379 1.00 91.88 118 LYS A CA 1
ATOM 936 C C . LYS A 1 118 ? -13.138 6.305 16.216 1.00 91.88 118 LYS A C 1
ATOM 938 O O . LYS A 1 118 ? -13.158 6.382 17.436 1.00 91.88 118 LYS A O 1
ATOM 943 N N . GLN A 1 119 ? -13.316 5.160 15.564 1.00 92.19 119 GLN A N 1
ATOM 944 C CA . GLN A 1 119 ? -13.534 3.877 16.228 1.00 92.19 119 GLN A CA 1
ATOM 945 C C . GLN A 1 119 ? -12.189 3.218 16.553 1.00 92.19 119 GLN A C 1
ATOM 947 O O . GLN A 1 119 ? -11.245 3.337 15.771 1.00 92.19 119 GLN A O 1
ATOM 952 N N . THR A 1 120 ? -12.127 2.523 17.684 1.00 92.50 120 THR A N 1
ATOM 953 C CA . THR A 1 120 ? -10.966 1.752 18.153 1.00 92.50 120 THR A CA 1
ATOM 954 C C . THR A 1 120 ? -11.082 0.277 17.750 1.00 92.50 120 THR A C 1
ATOM 956 O O . THR A 1 120 ? -12.103 -0.139 17.190 1.00 92.50 120 THR A O 1
ATOM 959 N N . SER A 1 121 ? -10.047 -0.512 18.043 1.00 90.75 121 SER A N 1
ATOM 960 C CA . SER A 1 121 ? -9.970 -1.965 17.860 1.00 90.75 121 SER A CA 1
ATOM 961 C C . SER A 1 121 ? -11.038 -2.729 18.644 1.00 90.75 121 SER A C 1
ATOM 963 O O . SER A 1 121 ? -11.368 -3.847 18.270 1.00 90.75 121 SER A O 1
ATOM 965 N N . GLU A 1 122 ? -11.687 -2.121 19.642 1.00 92.12 122 GLU A N 1
ATOM 966 C CA . GLU A 1 122 ? -12.859 -2.720 20.292 1.00 92.12 122 GLU A CA 1
ATOM 967 C C . GLU A 1 122 ? -14.002 -3.001 19.302 1.00 92.12 122 GLU A C 1
ATOM 969 O O . GLU A 1 122 ? -14.795 -3.925 19.489 1.00 92.12 122 GLU A O 1
ATOM 974 N N . ASN A 1 123 ? -14.101 -2.223 18.214 1.00 94.12 123 ASN A N 1
ATOM 975 C CA . ASN A 1 123 ? -14.973 -2.573 17.101 1.00 94.12 123 ASN A CA 1
ATOM 976 C C . ASN A 1 123 ? -14.334 -3.725 16.302 1.00 94.12 123 ASN A C 1
ATOM 978 O O . ASN A 1 123 ? -13.317 -3.499 15.640 1.00 94.12 123 ASN A O 1
ATOM 982 N N . PRO A 1 124 ? -14.984 -4.901 16.196 1.00 95.50 124 PRO A N 1
ATOM 983 C CA . PRO A 1 124 ? -14.416 -6.056 15.494 1.00 95.50 124 PRO A CA 1
ATOM 984 C C . PRO A 1 124 ? -14.073 -5.805 14.019 1.00 95.50 124 PRO A C 1
ATOM 986 O O . PRO A 1 124 ? -13.264 -6.519 13.435 1.00 95.50 124 PRO A O 1
ATOM 989 N N . ASN A 1 125 ? -14.706 -4.820 13.376 1.00 96.56 125 ASN A N 1
ATOM 990 C CA . ASN A 1 125 ? -14.382 -4.453 11.997 1.00 96.56 125 ASN A CA 1
ATOM 991 C C . ASN A 1 125 ? -13.114 -3.594 11.907 1.00 96.56 125 ASN A C 1
ATOM 993 O O . ASN A 1 125 ? -12.410 -3.670 10.906 1.00 96.56 125 ASN A O 1
ATOM 997 N N . VAL A 1 126 ? -12.831 -2.779 12.928 1.00 96.12 126 VAL A N 1
ATOM 998 C CA . VAL A 1 126 ? -11.579 -2.014 13.021 1.00 96.12 126 VAL A CA 1
ATOM 999 C C . VAL A 1 126 ? -10.435 -2.952 13.364 1.00 96.12 126 VAL A C 1
ATOM 1001 O O . VAL A 1 126 ? -9.394 -2.867 12.724 1.00 96.12 126 VAL A O 1
ATOM 1004 N N . ASP A 1 127 ? -10.651 -3.891 14.287 1.00 94.75 127 ASP A N 1
ATOM 1005 C CA . ASP A 1 127 ? -9.645 -4.897 14.633 1.00 94.75 127 ASP A CA 1
ATOM 1006 C C . ASP A 1 127 ? -9.192 -5.698 13.405 1.00 94.75 127 ASP A C 1
ATOM 1008 O O . ASP A 1 127 ? -8.011 -5.725 13.061 1.00 94.75 127 ASP A O 1
ATOM 1012 N N . LYS A 1 128 ? -10.157 -6.240 12.648 1.00 96.06 128 LYS A N 1
ATOM 1013 C CA . LYS A 1 128 ? -9.888 -6.951 11.387 1.00 96.06 128 LYS A CA 1
ATOM 1014 C C . LYS A 1 128 ? -9.204 -6.077 10.342 1.00 96.06 128 LYS A C 1
ATOM 1016 O O . LYS A 1 128 ? -8.382 -6.568 9.572 1.00 96.06 128 LYS A O 1
ATOM 1021 N N . LEU A 1 129 ? -9.577 -4.800 10.256 1.00 96.62 129 LEU A N 1
ATOM 1022 C CA . LEU A 1 129 ? -8.936 -3.865 9.335 1.00 96.62 129 LEU A CA 1
ATOM 1023 C C . LEU A 1 129 ? -7.462 -3.676 9.703 1.00 96.62 129 LEU A C 1
ATOM 1025 O O . LEU A 1 129 ? -6.615 -3.727 8.816 1.00 96.62 129 LEU A O 1
ATOM 1029 N N . VAL A 1 130 ? -7.160 -3.483 10.986 1.00 94.75 130 VAL A N 1
ATOM 1030 C CA . VAL A 1 130 ? -5.791 -3.315 11.477 1.00 94.75 130 VAL A CA 1
ATOM 1031 C C . VAL A 1 130 ? -4.959 -4.572 11.238 1.00 94.75 130 VAL A C 1
ATOM 1033 O O . VAL A 1 130 ? -3.850 -4.465 10.723 1.00 94.75 130 VAL A O 1
ATOM 1036 N N . GLU A 1 131 ? -5.498 -5.751 11.546 1.00 94.62 131 GLU A N 1
ATOM 1037 C CA . GLU A 1 131 ? -4.821 -7.031 11.310 1.00 94.62 131 GLU A CA 1
ATOM 1038 C C . GLU A 1 131 ? -4.419 -7.186 9.836 1.00 94.62 131 GLU A C 1
ATOM 1040 O O . GLU A 1 131 ? -3.250 -7.423 9.518 1.00 94.62 131 GLU A O 1
ATOM 1045 N N . LYS A 1 132 ? -5.371 -6.956 8.919 1.00 96.25 132 LYS A N 1
ATOM 1046 C CA . LYS A 1 132 ? -5.097 -6.953 7.476 1.00 96.25 132 LYS A CA 1
ATOM 1047 C C . LYS A 1 132 ? -4.055 -5.906 7.105 1.00 96.25 132 LYS A C 1
ATOM 1049 O O . LYS A 1 132 ? -3.213 -6.157 6.253 1.00 96.25 132 LYS A O 1
ATOM 1054 N N . LEU A 1 133 ? -4.123 -4.722 7.698 1.00 96.50 133 LEU A N 1
ATOM 1055 C CA . LEU A 1 133 ? -3.238 -3.623 7.352 1.00 96.50 133 LEU A CA 1
ATOM 1056 C C . LEU A 1 133 ? -1.786 -3.908 7.750 1.00 96.50 133 LEU A C 1
ATOM 1058 O O . LEU A 1 133 ? -0.900 -3.634 6.943 1.00 96.50 133 LEU A O 1
ATOM 1062 N N . ILE A 1 134 ? -1.533 -4.499 8.922 1.00 94.88 134 ILE A N 1
ATOM 1063 C CA . ILE A 1 134 ? -0.186 -4.941 9.327 1.00 94.88 134 ILE A CA 1
ATOM 1064 C C . ILE A 1 134 ? 0.332 -5.989 8.337 1.00 94.88 134 ILE A C 1
ATOM 1066 O O . ILE A 1 134 ? 1.394 -5.807 7.741 1.00 94.88 134 ILE A O 1
ATOM 1070 N N . ASP A 1 135 ? -0.453 -7.043 8.106 1.00 95.38 135 ASP A N 1
ATOM 1071 C CA . ASP A 1 135 ? -0.106 -8.143 7.203 1.00 95.38 135 ASP A CA 1
ATOM 1072 C C . ASP A 1 135 ? 0.235 -7.649 5.787 1.00 95.38 135 ASP A C 1
ATOM 1074 O O . ASP A 1 135 ? 1.315 -7.920 5.260 1.00 95.38 135 ASP A O 1
ATOM 1078 N N . ARG A 1 136 ? -0.648 -6.845 5.183 1.00 96.81 136 ARG A N 1
ATOM 1079 C CA . ARG A 1 136 ? -0.429 -6.309 3.834 1.00 96.81 136 ARG A CA 1
ATOM 1080 C C . ARG A 1 136 ? 0.737 -5.326 3.782 1.00 96.81 136 ARG A C 1
ATOM 1082 O O . ARG A 1 136 ? 1.468 -5.320 2.796 1.00 96.81 136 ARG A O 1
ATOM 1089 N N . SER A 1 137 ? 0.970 -4.545 4.837 1.00 96.81 137 SER A N 1
ATOM 1090 C CA . SER A 1 137 ? 2.101 -3.611 4.888 1.00 96.81 137 SER A CA 1
ATOM 1091 C C . SER A 1 137 ? 3.453 -4.325 4.881 1.00 96.81 137 SER A C 1
ATOM 1093 O O . SER A 1 137 ? 4.389 -3.846 4.241 1.00 96.81 137 SER A O 1
ATOM 1095 N N . ILE A 1 138 ? 3.558 -5.485 5.536 1.00 95.31 138 ILE A N 1
ATOM 1096 C CA . ILE A 1 138 ? 4.758 -6.333 5.482 1.00 95.31 138 ILE A CA 1
ATOM 1097 C C . ILE A 1 138 ? 4.982 -6.820 4.044 1.00 95.31 138 ILE A C 1
ATOM 1099 O O . ILE A 1 138 ? 6.064 -6.626 3.492 1.00 95.31 138 ILE A O 1
ATOM 1103 N N . LYS A 1 139 ? 3.942 -7.359 3.394 1.00 96.69 139 LYS A N 1
ATOM 1104 C CA . LYS A 1 139 ? 4.033 -7.856 2.008 1.00 96.69 139 LYS A CA 1
ATOM 1105 C C . LYS A 1 139 ? 4.357 -6.755 0.998 1.00 96.69 139 LYS A C 1
ATOM 1107 O O . LYS A 1 139 ? 5.123 -6.977 0.064 1.00 96.69 139 LYS A O 1
ATOM 1112 N N . HIS A 1 140 ? 3.811 -5.554 1.175 1.00 98.31 140 HIS A N 1
ATOM 1113 C CA . HIS A 1 140 ? 4.121 -4.423 0.300 1.00 98.31 140 HIS A CA 1
ATOM 1114 C C . HIS A 1 140 ? 5.560 -3.925 0.491 1.00 98.31 140 HIS A C 1
ATOM 1116 O O . HIS A 1 140 ? 6.209 -3.580 -0.496 1.00 98.31 140 HIS A O 1
ATOM 1122 N N . ASN A 1 141 ? 6.081 -3.927 1.725 1.00 97.38 141 ASN A N 1
ATOM 1123 C CA . ASN A 1 141 ? 7.490 -3.616 1.974 1.00 97.38 141 ASN A CA 1
ATOM 1124 C C . ASN A 1 141 ? 8.416 -4.647 1.326 1.00 97.38 141 ASN A C 1
ATOM 1126 O O . ASN A 1 141 ? 9.328 -4.248 0.613 1.00 97.38 141 ASN A O 1
ATOM 1130 N N . GLU A 1 142 ? 8.130 -5.942 1.491 1.00 96.50 142 GLU A N 1
ATOM 1131 C CA . GLU A 1 142 ? 8.896 -7.028 0.866 1.00 96.50 142 GLU A CA 1
ATOM 1132 C C . GLU A 1 142 ? 8.926 -6.892 -0.665 1.00 96.50 142 GLU A C 1
ATOM 1134 O O . GLU A 1 142 ? 9.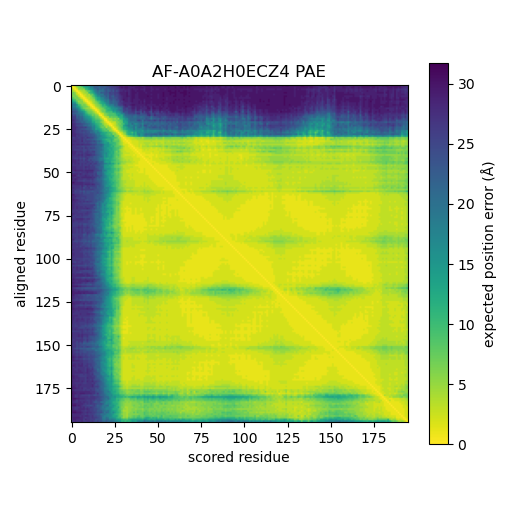981 -6.996 -1.290 1.00 96.50 142 GLU A O 1
ATOM 1139 N N . LEU A 1 143 ? 7.778 -6.584 -1.285 1.00 97.75 143 LEU A N 1
ATOM 1140 C CA . LEU A 1 143 ? 7.721 -6.274 -2.713 1.00 97.75 143 LEU A CA 1
ATOM 1141 C C . LEU A 1 143 ? 8.652 -5.106 -3.064 1.00 97.75 143 LEU A C 1
ATOM 1143 O O . LEU A 1 143 ? 9.412 -5.202 -4.024 1.00 97.75 143 LEU A O 1
ATOM 1147 N N . PHE A 1 144 ? 8.588 -3.997 -2.327 1.00 98.31 144 PHE A N 1
ATOM 1148 C CA . PHE A 1 144 ? 9.369 -2.801 -2.648 1.00 98.31 144 PHE A CA 1
ATOM 1149 C C . PHE A 1 144 ? 10.865 -2.982 -2.404 1.00 98.31 144 PHE A C 1
ATOM 1151 O O . PHE A 1 144 ? 11.647 -2.473 -3.204 1.00 98.31 144 PHE A O 1
ATOM 1158 N N . ASP A 1 145 ? 11.273 -3.747 -1.394 1.00 97.12 145 ASP A N 1
ATOM 1159 C CA . ASP A 1 145 ? 12.673 -4.134 -1.204 1.00 97.12 145 ASP A CA 1
ATOM 1160 C C . ASP A 1 145 ? 13.188 -4.932 -2.403 1.00 97.12 145 ASP A C 1
ATOM 1162 O O . ASP A 1 145 ? 14.151 -4.511 -3.048 1.00 97.12 145 ASP A O 1
ATOM 1166 N N . ASN A 1 146 ? 12.466 -5.979 -2.810 1.00 95.94 146 ASN A N 1
ATOM 1167 C CA . ASN A 1 146 ? 12.853 -6.780 -3.971 1.00 95.94 146 ASN A CA 1
ATOM 1168 C C . ASN A 1 146 ? 12.929 -5.946 -5.268 1.00 95.94 146 ASN A C 1
ATOM 1170 O O . ASN A 1 146 ? 13.810 -6.148 -6.108 1.00 95.94 146 ASN A O 1
ATOM 1174 N N . LEU A 1 147 ? 12.007 -4.994 -5.455 1.00 97.00 147 LEU A N 1
ATOM 1175 C CA . LEU A 1 147 ? 12.005 -4.116 -6.627 1.00 97.00 147 LEU A CA 1
ATOM 1176 C C . LEU A 1 147 ? 13.164 -3.112 -6.607 1.00 97.00 147 LEU A C 1
ATOM 1178 O O . LEU A 1 147 ? 13.732 -2.844 -7.664 1.00 97.00 147 LEU A O 1
ATOM 1182 N N . LYS A 1 148 ? 13.533 -2.555 -5.446 1.00 97.12 148 LYS A N 1
ATOM 1183 C CA . LYS A 1 148 ? 14.690 -1.649 -5.339 1.00 97.12 148 LYS A CA 1
A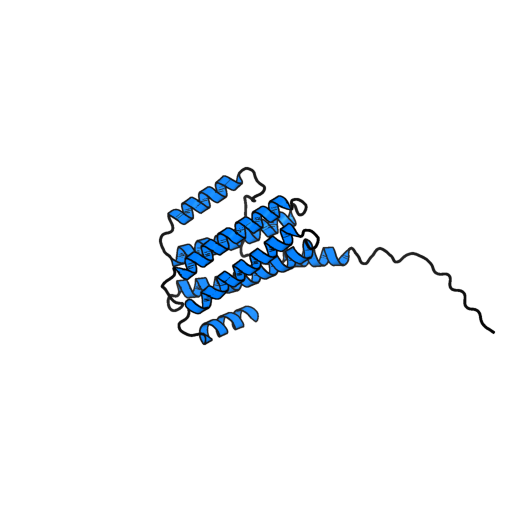TOM 1184 C C . LYS A 1 148 ? 15.984 -2.365 -5.703 1.00 97.12 148 LYS A C 1
ATOM 1186 O O . LYS A 1 148 ? 16.786 -1.786 -6.431 1.00 97.12 148 LYS A O 1
ATOM 1191 N N . ASP A 1 149 ? 16.150 -3.607 -5.256 1.00 94.88 149 ASP A N 1
ATOM 1192 C CA . ASP A 1 149 ? 17.313 -4.429 -5.597 1.00 94.88 149 ASP A CA 1
ATOM 1193 C C . ASP A 1 149 ? 17.345 -4.722 -7.101 1.00 94.88 149 ASP A C 1
ATOM 1195 O O . ASP A 1 149 ? 18.356 -4.510 -7.774 1.00 94.88 149 ASP A O 1
ATOM 1199 N N . LYS A 1 150 ? 16.203 -5.122 -7.677 1.00 95.00 150 LYS A N 1
ATOM 1200 C CA . LYS A 1 150 ? 16.096 -5.403 -9.115 1.00 95.00 150 LYS A CA 1
ATOM 1201 C C . LYS A 1 150 ? 16.348 -4.173 -9.991 1.00 95.00 150 LYS A C 1
ATOM 1203 O O . LYS A 1 150 ? 16.935 -4.289 -11.067 1.00 95.00 150 LYS A O 1
ATOM 1208 N N . PHE A 1 151 ? 15.891 -3.002 -9.557 1.00 95.44 151 PHE A N 1
ATOM 1209 C CA . PHE A 1 151 ? 15.996 -1.743 -10.294 1.00 95.44 151 PHE A CA 1
ATOM 1210 C C . PHE A 1 151 ? 17.055 -0.801 -9.704 1.00 95.44 151 PHE A C 1
ATOM 1212 O O . PHE A 1 151 ? 16.917 0.417 -9.815 1.00 95.44 151 PHE A O 1
ATOM 1219 N N . GLN A 1 152 ? 18.130 -1.345 -9.123 1.00 94.44 152 GLN A N 1
ATOM 1220 C CA . GLN A 1 152 ? 19.173 -0.569 -8.436 1.00 94.44 152 GLN A CA 1
ATOM 1221 C C . GLN A 1 152 ? 19.816 0.535 -9.299 1.00 94.44 152 GLN A C 1
ATOM 1223 O O . GLN A 1 152 ? 20.183 1.581 -8.772 1.00 94.44 152 GLN A O 1
ATOM 1228 N N . GLU A 1 153 ? 19.892 0.338 -10.622 1.00 96.06 153 GLU A N 1
ATOM 1229 C CA . GLU A 1 153 ? 20.463 1.304 -11.577 1.00 96.06 153 GLU A CA 1
ATOM 1230 C C . GLU A 1 153 ? 19.450 2.365 -12.054 1.00 96.06 153 GLU A C 1
ATOM 1232 O O . GLU A 1 153 ? 19.802 3.289 -12.785 1.00 96.06 153 GLU A O 1
ATOM 1237 N N . GLN A 1 154 ? 18.171 2.235 -11.686 1.00 96.75 154 GLN A N 1
ATOM 1238 C CA . GLN A 1 154 ? 17.095 3.144 -12.088 1.00 96.75 154 GLN A CA 1
ATOM 1239 C C . GLN A 1 154 ? 16.788 4.123 -10.954 1.00 96.75 154 GLN A C 1
ATOM 1241 O O . GLN A 1 154 ? 15.768 3.993 -10.277 1.00 96.75 154 GLN A O 1
ATOM 1246 N N . THR A 1 155 ? 17.666 5.109 -10.751 1.00 96.75 155 THR A N 1
ATOM 1247 C CA . THR A 1 155 ? 17.613 6.057 -9.620 1.00 96.75 155 THR A CA 1
ATOM 1248 C C . THR A 1 155 ? 16.220 6.641 -9.380 1.00 96.75 155 THR A C 1
ATOM 1250 O O . THR A 1 155 ? 15.720 6.599 -8.258 1.00 96.75 155 THR A O 1
ATOM 1253 N N . ASP A 1 156 ? 15.550 7.128 -10.428 1.00 96.62 156 ASP A N 1
ATOM 1254 C CA . ASP A 1 156 ? 14.220 7.731 -10.292 1.00 96.62 156 ASP A CA 1
ATOM 1255 C C . ASP A 1 156 ? 13.170 6.725 -9.811 1.00 96.62 156 ASP A C 1
ATOM 1257 O O . ASP A 1 156 ? 12.389 7.032 -8.910 1.00 96.62 156 ASP A O 1
ATOM 1261 N N . LEU A 1 157 ? 13.151 5.516 -10.381 1.00 97.94 157 LEU A N 1
ATOM 1262 C CA . LEU A 1 157 ? 12.232 4.463 -9.952 1.00 97.94 157 LEU A CA 1
ATOM 1263 C C . LEU A 1 157 ? 12.551 4.022 -8.520 1.00 97.94 157 LEU A C 1
ATOM 1265 O O . LEU A 1 157 ? 11.632 3.872 -7.716 1.00 97.94 157 LEU A O 1
ATOM 1269 N N . ARG A 1 158 ? 13.834 3.880 -8.175 1.00 97.94 158 ARG A N 1
ATOM 1270 C CA . ARG A 1 158 ? 14.272 3.506 -6.829 1.00 97.94 158 ARG A CA 1
ATOM 1271 C C . ARG A 1 158 ? 13.801 4.513 -5.781 1.00 97.94 158 ARG A C 1
ATOM 1273 O O . ARG A 1 158 ? 13.174 4.110 -4.809 1.00 97.94 158 ARG A O 1
ATOM 1280 N N . ASN A 1 159 ? 13.972 5.810 -6.042 1.00 98.12 159 ASN A N 1
ATOM 1281 C CA . ASN A 1 159 ? 13.475 6.880 -5.171 1.00 98.12 159 ASN A CA 1
ATOM 1282 C C . ASN A 1 159 ? 11.947 6.816 -4.998 1.00 98.12 159 ASN A C 1
ATOM 1284 O O . ASN A 1 159 ? 11.419 7.098 -3.925 1.00 98.12 159 ASN A O 1
ATOM 1288 N N . ARG A 1 160 ? 11.197 6.428 -6.043 1.00 98.31 160 ARG A N 1
ATOM 1289 C CA . ARG A 1 160 ? 9.743 6.220 -5.919 1.00 98.31 160 ARG A CA 1
ATOM 1290 C C . ARG A 1 160 ? 9.396 4.976 -5.107 1.00 98.31 160 ARG A C 1
ATOM 1292 O O . ARG A 1 160 ? 8.397 4.996 -4.395 1.00 98.31 160 ARG A O 1
ATOM 1299 N N . LEU A 1 161 ? 10.166 3.901 -5.207 1.00 98.50 161 LEU A N 1
ATOM 1300 C CA . LEU A 1 161 ? 9.951 2.709 -4.386 1.00 98.50 161 LEU A CA 1
ATOM 1301 C C . LEU A 1 161 ? 10.234 3.009 -2.907 1.00 98.50 161 LEU A C 1
ATOM 1303 O O . LEU A 1 161 ? 9.412 2.668 -2.061 1.00 98.50 161 LEU A O 1
ATOM 1307 N N . GLU A 1 162 ? 11.312 3.741 -2.614 1.00 98.31 162 GLU A N 1
ATOM 1308 C CA . GLU A 1 162 ? 11.643 4.234 -1.267 1.00 98.31 162 GLU A CA 1
ATOM 1309 C C . GLU A 1 162 ? 10.518 5.121 -0.705 1.00 98.31 162 GLU A C 1
ATOM 1311 O O . GLU A 1 162 ? 9.967 4.816 0.351 1.00 98.31 162 GLU A O 1
ATOM 1316 N N . ALA A 1 163 ? 10.058 6.123 -1.462 1.00 98.56 163 ALA A N 1
ATOM 1317 C CA . ALA A 1 163 ? 8.902 6.940 -1.072 1.00 98.56 163 ALA A CA 1
ATOM 1318 C C . ALA A 1 163 ? 7.618 6.104 -0.889 1.00 98.56 163 ALA A C 1
ATOM 1320 O O . ALA A 1 163 ? 6.745 6.429 -0.087 1.00 98.56 163 ALA A O 1
ATOM 1321 N N . GLY A 1 164 ? 7.479 5.002 -1.628 1.00 98.56 164 GLY A N 1
ATOM 1322 C CA . GLY A 1 164 ? 6.407 4.032 -1.432 1.00 98.56 164 GLY A CA 1
ATOM 1323 C C . GLY A 1 164 ? 6.459 3.357 -0.059 1.00 98.56 164 GLY A C 1
ATOM 1324 O O . GLY A 1 164 ? 5.414 3.207 0.573 1.00 98.56 164 GLY A O 1
ATOM 1325 N N . GLN A 1 165 ? 7.651 2.992 0.416 1.00 98.56 165 GLN A N 1
ATOM 1326 C CA . GLN A 1 165 ? 7.856 2.416 1.751 1.00 98.56 165 GLN A CA 1
ATOM 1327 C C . GLN A 1 165 ? 7.664 3.447 2.859 1.00 98.56 165 GLN A C 1
ATOM 1329 O O . GLN A 1 165 ? 7.066 3.131 3.886 1.00 98.56 165 GLN A O 1
ATOM 1334 N N . GLU A 1 166 ? 8.073 4.696 2.634 1.00 98.56 166 GLU A N 1
ATOM 1335 C CA . GLU A 1 166 ? 7.762 5.803 3.544 1.00 98.56 166 GLU A CA 1
ATOM 1336 C C . GLU A 1 166 ? 6.247 5.934 3.738 1.00 98.56 166 GLU A C 1
ATOM 1338 O O . GLU A 1 166 ? 5.774 5.973 4.872 1.00 98.56 166 GLU A O 1
ATOM 1343 N N . LYS A 1 167 ? 5.458 5.867 2.656 1.00 98.50 167 LYS A N 1
ATOM 1344 C CA . LYS A 1 167 ? 3.988 5.868 2.749 1.00 98.50 167 LYS A CA 1
ATOM 1345 C C . LYS A 1 167 ? 3.406 4.654 3.468 1.00 98.50 167 LYS A C 1
ATOM 1347 O O . LYS A 1 167 ? 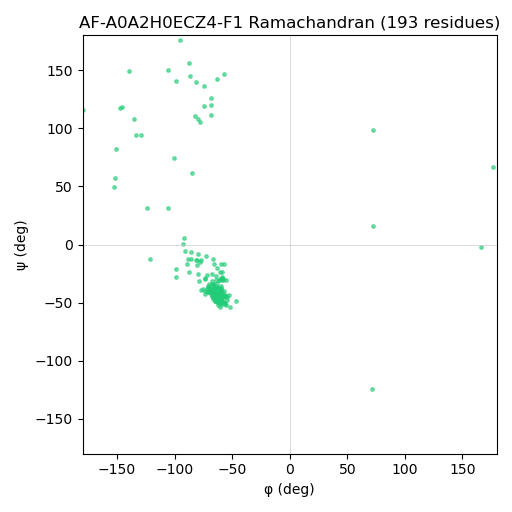2.364 4.784 4.108 1.00 98.50 167 LYS A O 1
ATOM 1352 N N . ILE A 1 168 ? 4.058 3.492 3.404 1.00 98.38 168 ILE A N 1
ATOM 1353 C CA . ILE A 1 168 ? 3.674 2.345 4.238 1.00 98.38 168 ILE A CA 1
ATOM 1354 C C . ILE A 1 168 ? 3.936 2.657 5.715 1.00 98.38 168 ILE A C 1
ATOM 1356 O O . ILE A 1 168 ? 3.050 2.453 6.540 1.00 98.38 168 ILE A O 1
ATOM 1360 N N . SER A 1 169 ? 5.112 3.194 6.044 1.00 97.69 169 SER A N 1
ATOM 1361 C CA . SER A 1 169 ? 5.481 3.574 7.414 1.00 97.69 169 SER A CA 1
ATOM 1362 C C . SER A 1 169 ? 4.519 4.605 8.007 1.00 97.69 169 SER A C 1
ATOM 1364 O O . SER A 1 169 ? 4.024 4.429 9.121 1.00 97.69 169 SER A O 1
ATOM 1366 N N . GLU A 1 170 ? 4.169 5.635 7.233 1.00 97.81 170 GLU A N 1
ATOM 1367 C CA . GLU A 1 170 ? 3.175 6.629 7.631 1.00 97.81 170 GLU A CA 1
ATOM 1368 C C . GLU A 1 170 ? 1.820 5.972 7.945 1.00 97.81 170 GLU A C 1
ATOM 1370 O O . GLU A 1 170 ? 1.226 6.249 8.983 1.00 97.81 170 GLU A O 1
ATOM 1375 N N . VAL A 1 171 ? 1.347 5.045 7.105 1.00 97.50 171 VAL A N 1
ATOM 1376 C CA . VAL A 1 171 ? 0.099 4.304 7.351 1.00 97.50 171 VAL A CA 1
ATOM 1377 C C . VAL A 1 171 ? 0.188 3.421 8.602 1.00 97.50 171 VAL A C 1
ATOM 1379 O O . VAL A 1 171 ? -0.758 3.398 9.391 1.00 97.50 171 VAL A O 1
ATOM 1382 N N . ILE A 1 172 ? 1.314 2.736 8.830 1.00 94.31 172 ILE A N 1
ATOM 1383 C CA . ILE A 1 172 ? 1.530 1.932 10.043 1.00 94.31 172 ILE A CA 1
ATOM 1384 C C . ILE A 1 172 ? 1.516 2.813 11.298 1.00 94.31 172 ILE A C 1
ATOM 1386 O O . ILE A 1 172 ? 0.980 2.400 12.325 1.00 94.31 172 ILE A O 1
ATOM 1390 N N . SER A 1 173 ? 2.048 4.036 11.230 1.00 94.50 173 SER A N 1
ATOM 1391 C CA . SER A 1 173 ? 2.078 4.952 12.379 1.00 94.50 173 SER A CA 1
ATOM 1392 C C . SER A 1 173 ? 0.694 5.425 12.842 1.00 94.50 173 SER A C 1
ATOM 1394 O O . SER A 1 173 ? 0.547 5.852 13.987 1.00 94.50 173 SER A O 1
ATOM 1396 N N . GLU A 1 174 ? -0.338 5.278 12.006 1.00 93.88 174 GLU A N 1
ATOM 1397 C CA . GLU A 1 174 ? -1.726 5.561 12.389 1.00 93.88 174 GLU A CA 1
ATOM 1398 C C . GLU A 1 174 ? -2.377 4.412 13.173 1.00 93.88 174 GLU A C 1
ATOM 1400 O O . GLU A 1 174 ? -3.398 4.613 13.837 1.00 93.88 174 GLU A O 1
ATOM 1405 N N . ILE A 1 175 ? -1.808 3.202 13.119 1.00 91.62 175 ILE A N 1
ATOM 1406 C CA . ILE A 1 175 ? -2.381 2.007 13.749 1.00 91.62 175 ILE A CA 1
ATOM 1407 C C . ILE A 1 175 ? -2.444 2.114 15.279 1.00 91.62 175 ILE A C 1
ATOM 1409 O O . ILE A 1 175 ? -3.511 1.825 15.822 1.00 91.62 175 ILE A O 1
ATOM 1413 N N . PRO A 1 176 ? -1.380 2.526 16.005 1.00 91.31 176 PRO A N 1
ATOM 1414 C CA . PRO A 1 176 ? -1.409 2.561 17.468 1.00 91.31 176 PRO A CA 1
ATOM 1415 C C . PRO A 1 176 ? -2.537 3.433 18.027 1.00 91.31 176 PRO A C 1
ATOM 1417 O O . PRO A 1 176 ? -3.083 3.124 19.078 1.00 91.31 176 PRO A O 1
ATOM 1420 N N . GLN A 1 177 ? -2.947 4.478 17.299 1.00 90.38 177 GLN A N 1
ATOM 1421 C CA . GLN A 1 177 ? -4.061 5.353 17.684 1.00 90.38 177 GLN A CA 1
ATOM 1422 C C . GLN A 1 177 ? -5.427 4.647 17.670 1.00 90.38 177 GLN A C 1
ATOM 1424 O O . GLN A 1 177 ? -6.421 5.206 18.134 1.00 90.38 177 GLN A O 1
ATOM 1429 N N . ARG A 1 178 ? -5.506 3.445 17.088 1.00 92.00 178 ARG A N 1
ATOM 1430 C CA . ARG A 1 178 ? -6.718 2.624 17.051 1.00 92.00 178 ARG A CA 1
ATOM 1431 C C . ARG A 1 178 ? -6.808 1.667 18.235 1.00 92.00 178 ARG A C 1
ATOM 1433 O O . ARG A 1 178 ? -7.851 1.048 18.376 1.00 92.00 178 ARG A O 1
ATOM 1440 N N . PHE A 1 179 ? -5.793 1.581 19.088 1.00 90.06 179 PHE A N 1
ATOM 1441 C CA . PHE A 1 179 ? -5.800 0.740 20.284 1.00 90.06 179 PHE A CA 1
ATOM 1442 C C . PHE A 1 179 ? -5.968 1.570 21.551 1.00 90.06 179 PHE A C 1
ATOM 1444 O O . PHE A 1 179 ? -5.507 2.707 21.625 1.00 90.06 179 PHE A O 1
ATOM 1451 N N . GLU A 1 180 ? -6.589 0.983 22.574 1.00 85.25 180 GLU A N 1
ATOM 1452 C CA . GLU A 1 180 ? -6.697 1.629 23.887 1.00 85.25 180 GLU A CA 1
ATOM 1453 C C . GLU A 1 180 ? -5.366 1.632 24.645 1.00 85.25 180 GLU A C 1
ATOM 1455 O O .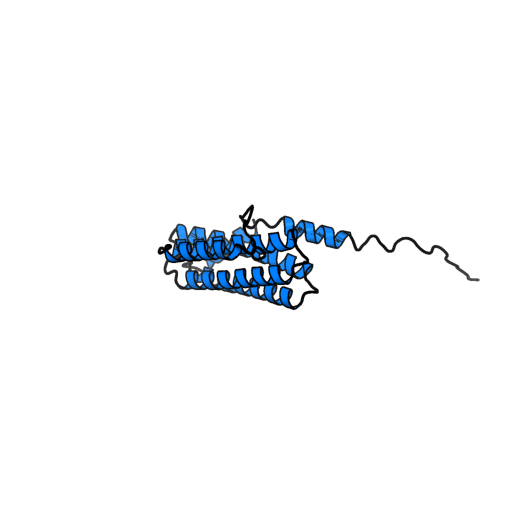 GLU A 1 180 ? -5.092 2.530 25.441 1.00 85.25 180 GLU A O 1
ATOM 1460 N N . ASN A 1 181 ? -4.521 0.628 24.396 1.00 85.44 181 ASN A N 1
ATOM 1461 C CA . ASN A 1 181 ? -3.212 0.504 25.015 1.00 85.44 181 ASN A CA 1
ATOM 1462 C C . ASN A 1 181 ? -2.155 0.016 24.013 1.00 85.44 181 ASN A C 1
ATOM 1464 O O . ASN A 1 181 ? -2.432 -0.741 23.084 1.00 85.44 181 ASN A O 1
ATOM 1468 N N . ALA A 1 182 ? -0.909 0.448 24.223 1.00 86.50 182 ALA A N 1
ATOM 1469 C CA . ALA A 1 182 ? 0.205 0.122 23.335 1.00 86.50 182 ALA A CA 1
ATOM 1470 C C . ALA A 1 182 ? 0.585 -1.370 23.359 1.00 86.50 182 ALA A C 1
ATOM 1472 O O . ALA A 1 182 ? 1.139 -1.871 22.384 1.00 86.50 182 ALA A O 1
ATOM 1473 N N . THR A 1 183 ? 0.293 -2.078 24.453 1.00 88.19 183 THR A N 1
ATOM 1474 C CA . THR A 1 183 ? 0.634 -3.497 24.620 1.00 88.19 183 THR A CA 1
ATOM 1475 C C . THR A 1 183 ? -0.159 -4.386 23.667 1.00 88.19 183 THR A C 1
ATOM 1477 O O . THR A 1 183 ? 0.416 -5.288 23.066 1.00 88.19 183 THR A O 1
ATOM 1480 N N . GLU A 1 184 ? -1.448 -4.109 23.465 1.00 86.50 184 GLU A N 1
ATOM 1481 C CA . GLU A 1 184 ? -2.294 -4.850 22.523 1.00 86.50 184 GLU A CA 1
ATOM 1482 C C . GLU A 1 184 ? -1.788 -4.709 21.081 1.00 86.50 184 GLU A C 1
ATOM 1484 O O . GLU A 1 184 ? -1.648 -5.702 20.366 1.00 86.50 184 GLU A O 1
ATOM 1489 N N . PHE A 1 185 ? -1.433 -3.484 20.677 1.00 87.94 185 PHE A N 1
ATOM 1490 C CA . PHE A 1 185 ? -0.809 -3.233 19.378 1.00 87.94 185 PHE A CA 1
ATOM 1491 C C . PHE A 1 185 ? 0.520 -3.986 19.228 1.00 87.94 185 PHE A C 1
ATOM 1493 O O . PHE A 1 185 ? 0.743 -4.647 18.214 1.00 87.94 185 PHE A O 1
ATOM 1500 N N . GLN A 1 186 ? 1.397 -3.900 20.235 1.00 87.88 186 GLN A N 1
ATOM 1501 C CA . GLN A 1 186 ? 2.694 -4.579 20.225 1.00 87.88 186 GLN A CA 1
ATOM 1502 C C . GLN A 1 186 ? 2.537 -6.092 20.084 1.00 87.88 186 GLN A C 1
ATOM 1504 O O . GLN A 1 186 ? 3.243 -6.689 19.277 1.00 87.88 186 GLN A O 1
ATOM 1509 N N . GLN A 1 187 ? 1.602 -6.699 20.817 1.00 88.31 187 GLN A N 1
ATOM 1510 C CA . GLN A 1 187 ? 1.353 -8.134 20.731 1.00 88.31 187 GLN A CA 1
ATOM 1511 C C . GLN A 1 187 ? 0.904 -8.531 19.321 1.00 88.31 187 GLN A C 1
ATOM 1513 O O . GLN A 1 187 ? 1.520 -9.400 18.716 1.00 88.31 187 GLN A O 1
ATOM 1518 N N . LYS A 1 188 ? -0.087 -7.829 18.752 1.00 86.75 188 LYS A N 1
ATOM 1519 C CA . LYS A 1 188 ? -0.566 -8.101 17.386 1.00 86.75 188 LYS A CA 1
ATOM 1520 C C . LYS A 1 188 ? 0.534 -7.953 16.335 1.00 86.75 188 LYS A C 1
ATOM 1522 O O . LYS A 1 188 ? 0.589 -8.732 15.388 1.00 86.75 188 LYS A O 1
ATOM 1527 N N . LEU A 1 189 ? 1.409 -6.959 16.487 1.00 87.44 189 LEU A N 1
ATOM 1528 C CA . LEU A 1 189 ? 2.545 -6.776 15.587 1.00 87.44 189 LEU A CA 1
ATOM 1529 C C . LEU A 1 189 ? 3.556 -7.925 15.710 1.00 87.44 189 LEU A C 1
ATOM 1531 O O . LEU A 1 189 ? 4.043 -8.411 14.693 1.00 87.44 189 LEU A O 1
ATOM 1535 N N . LEU A 1 190 ? 3.869 -8.356 16.936 1.00 87.75 190 LEU A N 1
ATOM 1536 C CA . LEU A 1 190 ? 4.800 -9.457 17.188 1.00 87.75 190 LEU A CA 1
ATOM 1537 C C . LEU A 1 190 ? 4.278 -10.782 16.635 1.00 87.75 190 LEU A C 1
ATOM 1539 O O . LEU A 1 190 ? 5.036 -11.473 15.959 1.00 87.75 190 LEU A O 1
ATOM 1543 N N . ASP A 1 191 ? 3.000 -11.088 16.862 1.00 89.56 191 ASP A N 1
ATOM 1544 C CA . ASP A 1 191 ? 2.356 -12.294 16.336 1.00 89.56 191 ASP A CA 1
ATOM 1545 C C . ASP A 1 191 ? 2.499 -12.339 14.806 1.00 89.56 191 ASP A C 1
ATOM 1547 O O . ASP A 1 191 ? 2.923 -13.338 14.235 1.00 89.56 191 ASP A O 1
ATOM 1551 N N . LYS A 1 192 ? 2.277 -11.200 14.138 1.00 85.56 192 LYS A N 1
ATOM 1552 C CA . LYS A 1 192 ? 2.337 -11.113 12.677 1.00 85.56 192 LYS A CA 1
ATOM 1553 C C . LYS A 1 192 ? 3.743 -11.200 12.079 1.00 85.56 192 LYS A C 1
ATOM 1555 O O . LYS A 1 192 ? 3.879 -11.566 10.917 1.00 85.56 192 LYS A O 1
ATOM 1560 N N . ILE A 1 193 ? 4.776 -10.822 12.831 1.00 79.19 193 ILE A N 1
ATOM 1561 C CA . ILE A 1 193 ? 6.179 -10.937 12.395 1.00 79.19 193 ILE A CA 1
ATOM 1562 C C . ILE A 1 193 ? 6.692 -12.378 12.557 1.00 79.19 193 ILE A C 1
ATOM 1564 O O . ILE A 1 193 ? 7.645 -12.763 11.882 1.00 79.19 193 ILE A O 1
ATOM 1568 N N . GLN A 1 194 ? 6.102 -13.152 13.472 1.00 75.12 194 GLN A N 1
ATOM 1569 C CA . GLN A 1 194 ? 6.507 -14.529 13.767 1.00 75.12 194 GLN A CA 1
ATOM 1570 C C . GLN A 1 194 ? 5.798 -15.583 12.899 1.00 75.12 194 GLN A C 1
ATOM 1572 O O . GLN A 1 194 ? 6.296 -16.709 12.829 1.00 75.12 194 GLN A O 1
ATOM 1577 N N . ASP A 1 195 ? 4.688 -15.214 12.252 1.00 67.88 195 ASP A N 1
ATOM 1578 C CA . ASP A 1 195 ? 3.947 -16.007 11.254 1.00 67.88 195 ASP A CA 1
ATOM 1579 C C . ASP A 1 195 ? 4.655 -16.085 9.885 1.00 67.88 195 ASP A C 1
ATOM 1581 O O . ASP A 1 195 ? 4.707 -17.200 9.310 1.00 67.88 195 ASP A O 1
#

Mean predicted aligned error: 8.29 Å

Secondary structure (DSSP, 8-state):
------------SSSSHHHHHHHHHHHHHH---S-S---S-TTSTTHHHHHHHHHHHHHH---HHHHHHHHHHHHHHHHHHHHHHHHH-TT-HHHHHHHHHHHHHHHHHHHHHHHT----TTSHHHHHHHHHHHHHHHHHHHHHHHHHHHTTT-HHHHHHHHHHHHHHHHHHHTSGGGSSSHHHHHHHHHHHHH-

Sequence (195 aa):
MSKILVLVSLLAIGFWATTASALAQEQTSKVDLGVENPGILPSSPFYFLKEWRRSITRFFTTNPVKKAELELNEANERAAEIKKLEETAPSKIEAITKATNNYQQNMERLRARLEQLKQTSENPNVDKLVEKLIDRSIKHNELFDNLKDKFQEQTDLRNRLEAGQEKISEVISEIPQRFENATEFQQKLLDKIQD

Solvent-accessible surface area (backbone atoms only — not comparable to full-atom values): 11108 Å² total; per-residue (Å²): 136,91,82,89,83,90,86,87,81,88,90,86,86,84,85,71,76,65,58,60,61,51,53,56,54,54,55,58,71,66,62,73,54,90,50,97,70,56,74,77,39,80,78,43,93,65,27,64,59,56,55,49,52,51,49,52,53,57,68,72,46,75,54,62,68,61,40,29,48,51,32,49,54,48,38,30,36,31,52,32,37,31,52,50,37,50,75,76,41,62,85,44,52,70,45,38,43,50,29,41,53,53,30,36,59,35,34,53,50,28,34,56,35,52,73,69,46,88,66,38,41,87,43,68,68,45,34,53,44,50,55,50,47,55,56,51,48,52,41,52,43,54,50,38,52,50,47,36,65,74,36,64,88,40,60,72,49,32,54,44,39,52,53,36,45,50,37,44,51,58,39,55,69,52,50,61,78,29,43,97,48,71,64,62,50,50,50,57,52,51,55,63,74,75,108

Radius of gyration: 21.77 Å; Cα contacts (8 Å, |Δi|>4): 163; chains: 1; bounding box: 88×34×48 Å

InterPro domains:
  IPR043725 Domain of unknown function DUF5667 [PF18915] (39-132)

Foldseek 3Di:
DDDDDDDDDDDDDDPPPPVVVVVLVVQLVPQCLVDPDLPDALPDPCVVVVVVVLVVVLVPPDDLLVNLVSLSVVLSSLLRSLSVCCVPPVVPLVSSLVSLVVNLVSLVVSLVSLVVDPAACVPVSLVVSLLSLLLNLVSLLSNLVSVCVVCVVVVSSNVSSVSSNVSSVSSNVSNCVRYPDPVVVVVSNVVSVVD

Organism: NCBI:txid1975071